Protein AF-A0A6I2LXY0-F1 (afdb_monomer)

Radius of gyration: 26.38 Å; Cα contacts (8 Å, |Δi|>4): 225; chains: 1; bounding box: 50×49×95 Å

Secondary structure (DSSP, 8-state):
--------PPPPP----PPPPTT-EEE-TTS-EEEEEEEEEEEEETTEEEEEEEEE-TTHHHHS----S-TTTT--HHHHHHHHHTT------TT-----PPPPTTTSPPTTTS------TTT----TTS--S-----S-THHHHS-TTHHHHHHHIIIIIHHHHHH-SSPPPSEEEEEEESS---TT---TTS-EEEEEEEEPTTSS-EEEE--

Foldseek 3Di:
DDDDDDDDDDDDPLPQDDDDDFQDWDQFPVRFIKGWHDWDFPDQDPQGTEIETEIAGQCVPVQDDDDDDDPCPPPDPVNVVVVVVVVPPPPDDPPDDDPDDPDDPVNDDDPVNPPDPPDDPVVPPDPPPPPPPPPPCDPDVVCVVDRVCVNRQQVCVQPPVLSVLVSDPDPRGQKYKYKYWSDDDDPPDDDPPIDIDIWMWGADPVSRHTHTDDD

Nearest PDB structures (foldseek):
  2lav-assembly1_A  TM=4.690E-01  e=2.537E-01  Homo sapiens
  5wxl-assembly1_A  TM=2.275E-01  e=3.186E+00  Saccharomyces cerevisiae S288C
  7y7a-assembly1_UA  TM=1.163E-01  e=2.636E+00  Porphyridium purpureum

Structure (mmCIF, N/CA/C/O backbone):
data_AF-A0A6I2LXY0-F1
#
_entry.id   AF-A0A6I2LXY0-F1
#
loop_
_atom_site.group_PDB
_atom_site.id
_atom_site.type_symbol
_atom_site.label_atom_id
_atom_site.label_alt_id
_atom_site.label_comp_id
_atom_site.label_asym_id
_atom_site.label_entity_id
_atom_site.label_seq_id
_atom_site.pdbx_PDB_ins_code
_atom_site.Cartn_x
_atom_site.Cartn_y
_atom_site.Cartn_z
_atom_site.occupancy
_atom_site.B_iso_or_equiv
_atom_site.auth_seq_id
_atom_site.auth_comp_id
_atom_site.auth_asym_id
_atom_site.auth_atom_id
_atom_site.pdbx_PDB_model_num
ATOM 1 N N . MET A 1 1 ? -6.194 28.445 54.302 1.00 44.34 1 MET A N 1
ATOM 2 C CA . MET A 1 1 ? -6.764 27.170 53.817 1.00 44.34 1 MET A CA 1
ATOM 3 C C . MET A 1 1 ? -6.986 27.292 52.318 1.00 44.34 1 MET A C 1
ATOM 5 O O . MET A 1 1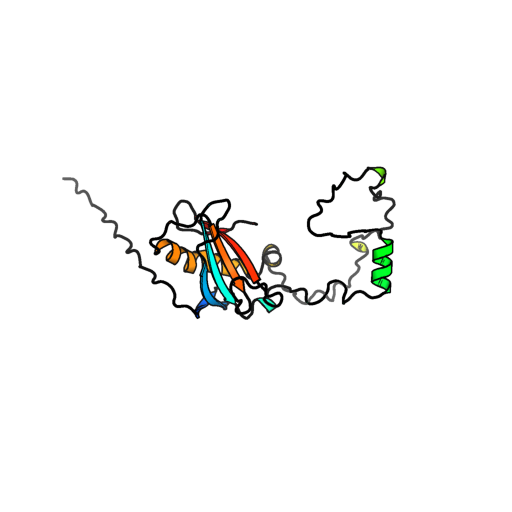 ? -7.984 27.867 51.916 1.00 44.34 1 MET A O 1
ATOM 9 N N . GLY A 1 2 ? -6.021 26.858 51.504 1.00 37.88 2 GLY A N 1
ATOM 10 C CA . GLY A 1 2 ? -6.167 26.765 50.048 1.00 37.88 2 GLY A CA 1
ATOM 11 C C . GLY A 1 2 ? -6.228 25.290 49.671 1.00 37.88 2 GLY A C 1
ATOM 12 O O . GLY A 1 2 ? -5.312 24.548 50.014 1.00 37.88 2 GLY A O 1
ATOM 13 N N . ALA A 1 3 ? -7.329 24.860 49.060 1.00 47.06 3 ALA A N 1
ATOM 14 C CA . ALA A 1 3 ? -7.515 23.490 48.601 1.00 47.06 3 ALA A CA 1
ATOM 15 C C . ALA A 1 3 ? -6.900 23.340 47.201 1.00 47.06 3 ALA A C 1
ATOM 17 O O . ALA A 1 3 ? -7.303 24.033 46.270 1.00 47.06 3 ALA A O 1
ATOM 18 N N . LEU A 1 4 ? -5.916 22.451 47.068 1.00 48.41 4 LEU A N 1
ATOM 19 C CA . LEU A 1 4 ? -5.388 22.002 45.781 1.00 48.41 4 LEU A CA 1
ATOM 20 C C . LEU A 1 4 ? -6.329 20.924 45.229 1.00 48.41 4 LEU A C 1
ATOM 22 O O . LEU A 1 4 ? -6.474 19.861 45.830 1.00 48.41 4 LEU A O 1
ATOM 26 N N . LEU A 1 5 ? -6.974 21.209 44.098 1.00 47.47 5 LEU A N 1
ATOM 27 C CA . LEU A 1 5 ? -7.688 20.219 43.293 1.00 47.47 5 LEU A CA 1
ATOM 28 C C . LEU A 1 5 ? -6.660 19.483 42.426 1.00 47.47 5 LEU A C 1
ATOM 30 O O . LEU A 1 5 ? -6.064 20.077 41.531 1.00 47.47 5 LEU A O 1
ATOM 34 N N . ALA A 1 6 ? -6.435 18.202 42.707 1.00 49.12 6 ALA A N 1
ATOM 35 C CA . ALA A 1 6 ? -5.658 17.327 41.840 1.00 49.12 6 ALA A CA 1
ATOM 36 C C . ALA A 1 6 ? -6.576 16.780 40.736 1.00 49.12 6 ALA A C 1
ATOM 38 O O . ALA A 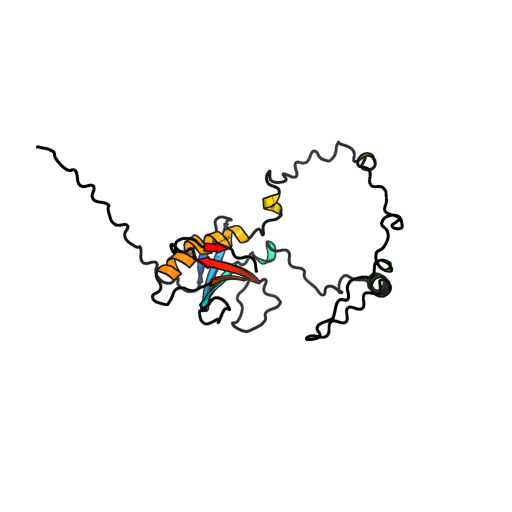1 6 ? -7.464 15.972 41.010 1.00 49.12 6 ALA A O 1
ATOM 39 N N . SER A 1 7 ? -6.369 17.221 39.493 1.00 56.06 7 SER A N 1
ATOM 40 C CA . SER A 1 7 ? -6.940 16.559 38.316 1.00 56.06 7 SER A CA 1
ATOM 41 C C . SER A 1 7 ? -6.242 15.218 38.116 1.00 56.06 7 SER A C 1
ATOM 43 O O . SER A 1 7 ? -5.062 15.171 37.774 1.00 56.06 7 SER A O 1
ATOM 45 N N . ALA A 1 8 ? -6.972 14.126 38.327 1.00 53.50 8 ALA A N 1
ATOM 46 C CA . ALA A 1 8 ? -6.542 12.803 37.906 1.00 53.50 8 ALA A CA 1
ATOM 47 C C . ALA A 1 8 ? -6.777 12.671 36.394 1.00 53.50 8 ALA A C 1
ATOM 49 O O . ALA A 1 8 ? -7.919 12.653 35.939 1.00 53.50 8 ALA A O 1
ATOM 50 N N . ALA A 1 9 ? -5.697 12.599 35.616 1.00 50.09 9 ALA A N 1
ATOM 51 C CA . ALA A 1 9 ? -5.761 12.160 34.229 1.00 50.09 9 ALA A CA 1
ATOM 52 C C . ALA A 1 9 ? -6.075 10.656 34.215 1.00 50.09 9 ALA A C 1
ATOM 54 O O . ALA A 1 9 ? -5.342 9.861 34.806 1.00 50.09 9 ALA A O 1
ATOM 55 N N . ALA A 1 10 ? -7.183 10.269 33.584 1.00 52.03 10 ALA A N 1
ATOM 56 C CA . ALA A 1 10 ? -7.500 8.865 33.364 1.00 52.03 10 ALA A CA 1
ATOM 57 C C . ALA A 1 10 ? -6.516 8.279 32.331 1.00 52.03 10 ALA A C 1
ATOM 59 O O . ALA A 1 10 ? -6.300 8.907 31.291 1.00 52.03 10 ALA A O 1
ATOM 60 N N . PRO A 1 11 ? -5.912 7.105 32.580 1.00 46.50 11 PRO A N 1
ATOM 61 C CA . PRO A 1 11 ? -5.055 6.463 31.596 1.00 46.50 11 PRO A CA 1
ATOM 62 C C . PRO A 1 11 ? -5.904 5.936 30.432 1.00 46.50 11 PRO A C 1
ATOM 64 O O . PRO A 1 11 ? -6.869 5.199 30.637 1.00 46.50 11 PRO A O 1
ATOM 67 N N . TRP A 1 12 ? -5.527 6.302 29.206 1.00 56.19 12 TRP A N 1
ATOM 68 C CA . TRP A 1 12 ? -5.981 5.626 27.992 1.00 56.19 12 TRP A CA 1
ATOM 69 C C . TRP A 1 12 ? -5.506 4.170 28.077 1.00 56.19 12 TRP A C 1
ATOM 71 O O . TRP A 1 12 ? -4.305 3.904 28.115 1.00 56.19 12 TRP A O 1
ATOM 81 N N . ALA A 1 13 ? -6.435 3.217 28.134 1.00 47.03 13 ALA A N 1
ATOM 82 C CA . ALA A 1 13 ? -6.104 1.800 28.058 1.00 47.03 13 ALA A CA 1
ATOM 83 C C . ALA A 1 13 ? -5.642 1.470 26.633 1.00 47.03 13 ALA A C 1
ATOM 85 O O . ALA A 1 13 ? -6.411 1.623 25.684 1.00 47.03 13 ALA A O 1
ATOM 86 N N . ALA A 1 14 ? -4.383 1.057 26.473 1.00 48.59 14 ALA A N 1
ATOM 87 C CA . ALA A 1 14 ? -3.884 0.527 25.211 1.00 48.59 14 ALA A CA 1
ATOM 88 C C . ALA A 1 14 ? -4.708 -0.719 24.859 1.00 48.59 14 ALA A C 1
ATOM 90 O O . ALA A 1 14 ? -4.607 -1.749 25.525 1.00 48.59 14 ALA A O 1
ATOM 91 N N . ALA A 1 15 ? -5.575 -0.605 23.855 1.00 47.09 15 ALA A N 1
ATOM 92 C CA . ALA A 1 15 ? -6.261 -1.758 23.306 1.00 47.09 15 ALA A CA 1
ATOM 93 C C . ALA A 1 15 ? -5.204 -2.628 22.619 1.00 47.09 15 ALA A C 1
ATOM 95 O O . ALA A 1 15 ? -4.557 -2.192 21.670 1.00 47.09 15 ALA A O 1
ATOM 96 N N . THR A 1 16 ? -4.999 -3.845 23.114 1.00 44.88 16 THR A N 1
ATOM 97 C CA . THR A 1 16 ? -4.216 -4.852 22.397 1.00 44.88 16 THR A CA 1
ATOM 98 C C . THR A 1 16 ? -4.991 -5.235 21.146 1.00 44.88 16 THR A C 1
ATOM 100 O O . THR A 1 16 ? -6.020 -5.906 21.250 1.00 44.88 16 THR A O 1
ATOM 103 N N . VAL A 1 17 ? -4.523 -4.787 19.983 1.00 51.88 17 VAL A N 1
ATOM 104 C CA . VAL A 1 17 ? -5.042 -5.236 18.689 1.00 51.88 17 VAL A CA 1
ATOM 105 C C . VAL A 1 17 ? -4.440 -6.619 18.421 1.00 51.88 17 VAL A C 1
ATOM 107 O O . VAL A 1 17 ? -3.218 -6.723 18.305 1.00 51.88 17 VAL A O 1
ATOM 110 N N . PRO A 1 18 ? -5.239 -7.701 18.394 1.00 57.28 18 PRO A N 1
ATOM 111 C CA . PRO A 1 18 ? -4.722 -9.022 18.057 1.00 57.28 18 PRO A CA 1
ATOM 112 C C . PRO A 1 18 ? -4.188 -9.035 16.619 1.00 57.28 18 PRO A C 1
ATOM 114 O O . PRO A 1 18 ? -4.648 -8.271 15.769 1.00 57.28 18 PRO A O 1
ATOM 117 N N . ALA A 1 19 ? -3.228 -9.923 16.339 1.00 58.19 19 ALA A N 1
ATOM 118 C CA . ALA A 1 19 ? -2.818 -10.198 14.966 1.00 58.19 19 ALA A CA 1
ATOM 119 C C . ALA A 1 19 ? -4.058 -10.572 14.135 1.00 58.19 19 ALA A C 1
ATOM 121 O O . ALA A 1 19 ? -4.884 -11.373 14.579 1.00 58.19 19 ALA A O 1
ATOM 122 N N . ALA A 1 20 ? -4.193 -9.953 12.962 1.00 61.41 20 ALA A N 1
ATOM 123 C CA . ALA A 1 20 ? -5.280 -10.253 12.040 1.00 61.41 20 ALA A CA 1
ATOM 124 C C . ALA A 1 20 ? -5.222 -11.722 11.617 1.00 61.41 20 ALA A C 1
ATOM 126 O O . ALA A 1 20 ? -4.126 -12.195 11.310 1.00 61.41 20 ALA A O 1
ATOM 127 N N . PRO A 1 21 ? -6.352 -12.444 11.568 1.00 64.06 21 PRO A N 1
ATOM 128 C CA . PRO A 1 21 ? -6.378 -13.718 10.875 1.00 64.06 21 PRO A CA 1
ATOM 129 C C . PRO A 1 21 ? -6.106 -13.500 9.381 1.00 64.06 21 PRO A C 1
ATOM 131 O O . PRO A 1 21 ? -6.589 -12.531 8.787 1.00 64.06 21 PRO A O 1
ATOM 134 N N . ASP A 1 22 ? -5.369 -14.425 8.769 1.00 64.31 22 ASP A N 1
ATOM 135 C CA . ASP A 1 22 ? -5.202 -14.454 7.317 1.00 64.31 22 ASP A CA 1
ATOM 136 C C . ASP A 1 22 ? -6.583 -14.447 6.652 1.00 64.31 22 ASP A C 1
ATOM 138 O O . ASP A 1 22 ? -7.501 -15.177 7.045 1.00 64.31 22 ASP A O 1
ATOM 142 N N . GLY A 1 23 ? -6.748 -13.591 5.649 1.00 74.62 23 GLY A N 1
ATOM 143 C CA . GLY A 1 23 ? -8.020 -13.422 4.971 1.00 74.62 23 GLY A CA 1
ATOM 144 C C . GLY A 1 23 ? -9.009 -12.470 5.650 1.00 74.62 23 GLY A C 1
ATOM 145 O O . GLY A 1 23 ? -10.160 -12.447 5.206 1.00 74.62 23 GLY A O 1
ATOM 146 N N . GLU A 1 24 ? -8.611 -11.695 6.671 1.00 87.06 24 GLU A N 1
ATOM 147 C CA . GLU A 1 24 ? -9.427 -10.602 7.231 1.00 87.06 24 GLU A CA 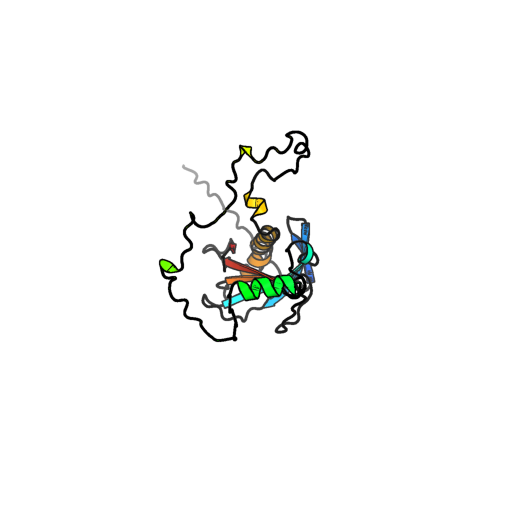1
ATOM 148 C C . GLU A 1 24 ? -9.863 -9.642 6.112 1.00 87.06 24 GLU A C 1
ATOM 150 O O . GLU A 1 24 ? -9.026 -9.148 5.356 1.00 87.06 24 GLU A O 1
ATOM 155 N N . ALA A 1 25 ? -11.174 -9.415 5.996 1.00 90.00 25 ALA A N 1
ATOM 156 C CA . ALA A 1 25 ? -11.750 -8.451 5.063 1.00 90.00 25 ALA A CA 1
ATOM 157 C C . ALA A 1 25 ? -11.800 -7.061 5.711 1.00 90.00 25 ALA A C 1
ATOM 159 O O . ALA A 1 25 ? -12.152 -6.933 6.885 1.00 90.00 25 ALA A O 1
ATOM 160 N N . ILE A 1 26 ? -11.427 -6.041 4.945 1.00 94.31 26 ILE A N 1
ATOM 161 C CA . ILE A 1 26 ? -11.239 -4.660 5.376 1.00 94.31 26 ILE A CA 1
ATOM 162 C C . ILE A 1 26 ? -11.897 -3.774 4.324 1.00 94.31 26 ILE A C 1
ATOM 164 O O . ILE A 1 26 ? -11.468 -3.761 3.174 1.00 94.31 26 ILE A O 1
ATOM 168 N N . THR A 1 27 ? -12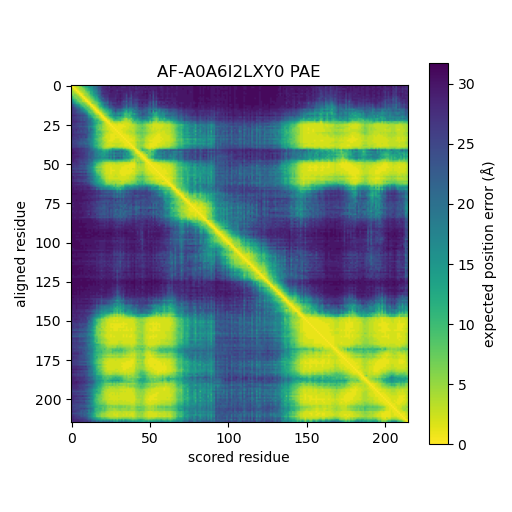.914 -3.020 4.722 1.00 95.31 27 THR A N 1
ATOM 169 C CA . THR A 1 27 ? -13.554 -2.036 3.846 1.00 95.31 27 THR A CA 1
ATOM 170 C C . THR A 1 27 ? -12.875 -0.683 4.041 1.00 95.31 27 THR A C 1
ATOM 172 O O . THR A 1 27 ? -12.839 -0.165 5.161 1.00 95.31 27 THR A O 1
ATOM 175 N N . ALA A 1 28 ? -12.324 -0.125 2.966 1.00 93.00 28 ALA A N 1
ATOM 176 C CA . ALA A 1 28 ? -11.696 1.190 2.971 1.00 93.00 28 ALA A CA 1
ATOM 177 C C . ALA A 1 28 ? -12.737 2.326 2.862 1.00 93.00 28 ALA A C 1
ATOM 179 O O . ALA A 1 28 ? -13.887 2.073 2.489 1.00 93.00 28 ALA A O 1
ATOM 180 N N . PRO A 1 29 ? -12.375 3.587 3.171 1.00 91.50 29 PRO A N 1
ATOM 181 C CA . PRO A 1 29 ? -13.292 4.726 3.083 1.00 91.50 29 PRO A CA 1
ATOM 182 C C . PRO A 1 29 ? -13.888 4.956 1.691 1.00 91.50 29 PRO A C 1
ATOM 184 O O . PRO A 1 29 ? -15.015 5.443 1.601 1.00 91.50 29 PRO A O 1
ATOM 187 N N . SER A 1 30 ? -13.174 4.591 0.623 1.00 88.94 30 SER A N 1
ATOM 188 C CA . SER A 1 30 ? -13.699 4.627 -0.749 1.00 88.94 30 SER A CA 1
ATOM 189 C C . SER A 1 30 ? -14.812 3.602 -1.016 1.00 88.94 30 SER A C 1
ATOM 191 O O . SER A 1 30 ? -15.524 3.710 -2.014 1.00 88.94 30 SER A O 1
ATOM 193 N N . GLY A 1 31 ? -14.968 2.603 -0.140 1.00 91.50 31 GLY A N 1
ATOM 194 C CA . GLY A 1 31 ? -15.785 1.412 -0.365 1.00 91.50 31 GLY A CA 1
ATOM 195 C C . GLY A 1 31 ? -15.018 0.235 -0.975 1.00 91.50 31 GLY A C 1
ATOM 196 O O . GLY A 1 31 ? -15.620 -0.818 -1.170 1.00 91.50 31 GLY A O 1
ATOM 197 N N . ALA A 1 32 ? -13.717 0.379 -1.255 1.00 91.81 32 ALA A N 1
ATOM 198 C CA . ALA A 1 32 ? -12.892 -0.724 -1.730 1.00 91.81 32 ALA A CA 1
ATOM 199 C C . ALA A 1 32 ? -12.804 -1.851 -0.689 1.00 91.81 32 ALA A C 1
ATOM 201 O O . ALA A 1 32 ? -12.604 -1.619 0.507 1.00 91.81 32 ALA A O 1
ATOM 202 N N . GLU A 1 33 ? -12.917 -3.089 -1.163 1.00 94.81 33 GLU A N 1
ATOM 203 C CA . GLU A 1 33 ? -12.817 -4.292 -0.342 1.00 94.81 33 GLU A CA 1
ATOM 204 C C . GLU A 1 33 ? -11.398 -4.862 -0.431 1.00 94.81 33 GLU A C 1
ATOM 206 O O . GLU A 1 33 ? -10.978 -5.373 -1.472 1.00 94.81 33 GLU A O 1
ATOM 211 N N . LEU A 1 34 ? -10.658 -4.795 0.676 1.00 95.38 34 LEU A N 1
ATOM 212 C CA . LEU A 1 34 ? -9.328 -5.376 0.804 1.00 95.38 34 LEU A CA 1
ATOM 213 C C . LEU A 1 34 ? -9.369 -6.643 1.650 1.00 95.38 34 LEU A C 1
ATOM 215 O O . LEU A 1 34 ? -10.116 -6.759 2.618 1.00 95.38 34 LEU A O 1
ATOM 219 N N . ARG A 1 35 ? -8.499 -7.594 1.328 1.00 95.44 35 ARG A N 1
ATOM 220 C CA . ARG A 1 35 ? -8.272 -8.795 2.127 1.00 95.44 35 ARG A CA 1
ATOM 221 C C . ARG A 1 35 ? -6.816 -8.884 2.539 1.00 95.44 35 ARG A C 1
ATOM 223 O O . ARG A 1 35 ? -5.945 -8.931 1.678 1.00 95.44 35 ARG A O 1
ATOM 230 N N . PHE A 1 36 ? -6.550 -8.964 3.837 1.00 95.06 36 PHE A N 1
ATOM 231 C CA . PHE A 1 36 ? -5.197 -9.188 4.338 1.00 95.06 36 PHE A CA 1
ATOM 232 C C . PHE A 1 36 ? -4.682 -10.581 3.948 1.00 95.06 36 PHE A C 1
ATOM 234 O O . PHE A 1 36 ? -5.393 -11.576 4.110 1.00 95.06 36 PHE A O 1
ATOM 241 N N . VAL A 1 37 ? -3.451 -10.644 3.436 1.00 92.56 37 VAL A N 1
ATOM 242 C CA . VAL A 1 37 ? -2.772 -11.892 3.060 1.00 92.56 37 VAL A CA 1
ATOM 243 C C . VAL A 1 37 ? -1.796 -12.307 4.149 1.00 92.56 37 VAL A C 1
ATOM 245 O O . VAL A 1 37 ? -2.023 -13.318 4.799 1.00 92.56 37 VAL A O 1
ATOM 248 N N . ASP A 1 38 ? -0.714 -11.547 4.326 1.00 91.31 38 ASP A N 1
ATOM 249 C CA . ASP A 1 38 ? 0.316 -11.798 5.332 1.00 91.31 38 ASP A CA 1
ATOM 250 C C . ASP A 1 38 ? 1.222 -10.568 5.549 1.00 91.31 38 ASP A C 1
ATOM 252 O O . ASP A 1 38 ? 1.056 -9.498 4.950 1.00 91.31 38 ASP A O 1
ATOM 256 N N . THR A 1 39 ? 2.206 -10.723 6.439 1.00 92.12 39 THR A N 1
ATOM 257 C CA . THR A 1 39 ? 3.271 -9.741 6.665 1.00 92.12 39 THR A CA 1
ATOM 258 C C . THR A 1 39 ? 4.638 -10.372 6.420 1.00 92.12 39 THR A C 1
ATOM 260 O O . THR A 1 39 ? 5.033 -11.306 7.116 1.00 92.12 39 THR A O 1
ATOM 263 N N . VAL A 1 40 ? 5.406 -9.809 5.488 1.00 89.00 40 VAL A N 1
ATOM 264 C CA . VAL A 1 40 ? 6.790 -10.203 5.197 1.00 89.00 40 VAL A CA 1
ATOM 265 C C . VAL A 1 40 ? 7.736 -9.269 5.951 1.00 89.00 40 VAL A C 1
ATOM 267 O O . VAL A 1 40 ? 7.719 -8.063 5.727 1.00 89.00 40 VAL A O 1
ATOM 270 N N . ARG A 1 41 ? 8.563 -9.813 6.852 1.00 83.94 41 ARG A N 1
ATOM 271 C CA . ARG A 1 41 ? 9.377 -9.022 7.805 1.00 83.94 41 ARG A CA 1
ATOM 272 C C . ARG A 1 41 ? 10.890 -9.083 7.571 1.00 83.94 41 ARG A C 1
ATOM 274 O O . ARG A 1 41 ? 11.640 -8.532 8.367 1.00 83.94 41 ARG A O 1
ATOM 281 N N . ASP A 1 42 ? 11.331 -9.763 6.516 1.00 63.31 42 ASP A N 1
ATOM 282 C CA . ASP A 1 42 ? 12.739 -10.140 6.317 1.00 63.31 42 ASP A CA 1
ATOM 283 C C . ASP A 1 42 ? 13.334 -9.534 5.034 1.00 63.31 42 ASP A C 1
ATOM 285 O O . ASP A 1 42 ? 14.080 -10.180 4.302 1.00 63.31 42 ASP A O 1
ATOM 289 N N . VAL A 1 43 ? 12.950 -8.289 4.720 1.00 62.09 43 VAL A N 1
ATOM 290 C CA . VAL A 1 43 ? 13.527 -7.532 3.600 1.00 62.09 43 VAL A CA 1
ATOM 291 C C . VAL A 1 43 ? 14.531 -6.521 4.162 1.00 62.09 43 VAL A C 1
ATOM 293 O O . VAL A 1 43 ? 14.119 -5.565 4.832 1.00 62.09 43 VAL A O 1
ATOM 296 N N . PRO A 1 44 ? 15.846 -6.703 3.925 1.00 65.31 44 PRO A N 1
ATOM 297 C CA . PRO A 1 44 ? 16.839 -5.684 4.234 1.00 65.31 44 PRO A CA 1
ATOM 298 C C . PRO A 1 44 ? 16.581 -4.450 3.362 1.00 65.31 44 PRO A C 1
ATOM 300 O O . PRO A 1 44 ? 16.718 -4.517 2.142 1.00 65.31 44 PRO A O 1
ATOM 303 N N . GLY A 1 45 ? 16.194 -3.335 3.979 1.00 63.19 45 GLY A N 1
ATOM 304 C CA . GLY A 1 45 ? 16.065 -2.041 3.313 1.00 63.19 45 GLY A CA 1
ATOM 305 C C . GLY A 1 45 ? 17.279 -1.146 3.593 1.00 63.19 45 GLY A C 1
ATOM 306 O O . GLY A 1 45 ? 17.964 -1.334 4.602 1.00 63.19 45 GLY A O 1
ATOM 307 N N . PRO A 1 46 ? 17.551 -0.136 2.747 1.00 63.69 46 PRO A N 1
ATOM 308 C CA . PRO A 1 46 ? 18.651 0.809 2.963 1.00 63.69 46 PRO A CA 1
ATOM 309 C C . PRO A 1 46 ? 18.500 1.625 4.260 1.00 63.69 46 PRO A C 1
ATOM 311 O O . PRO A 1 46 ? 19.503 2.039 4.838 1.00 63.69 46 PRO A O 1
ATOM 314 N N . ALA A 1 47 ? 17.266 1.811 4.745 1.00 65.19 47 ALA A N 1
ATOM 315 C CA . ALA A 1 47 ? 16.946 2.530 5.980 1.00 65.19 47 ALA A CA 1
ATOM 316 C C . ALA A 1 47 ? 16.822 1.627 7.229 1.00 65.19 47 ALA A C 1
ATOM 318 O O . ALA A 1 47 ? 16.657 2.134 8.336 1.00 65.19 47 ALA A O 1
ATOM 319 N N . GLY A 1 48 ? 16.904 0.297 7.085 1.00 75.69 48 GLY A N 1
ATOM 320 C CA . GLY A 1 48 ? 16.724 -0.660 8.182 1.00 75.69 48 GLY A CA 1
ATOM 321 C C . GLY A 1 48 ? 15.779 -1.808 7.827 1.00 75.69 48 GLY A C 1
ATOM 322 O O . GLY A 1 48 ? 15.615 -2.168 6.661 1.00 75.69 48 GLY A O 1
ATOM 323 N N . VAL A 1 49 ? 15.169 -2.421 8.845 1.00 82.94 49 VAL A N 1
ATOM 324 C CA . VAL A 1 49 ? 14.215 -3.519 8.628 1.00 82.94 49 VAL A CA 1
ATOM 325 C C . VAL A 1 49 ? 12.917 -2.970 8.042 1.00 82.94 49 VAL A C 1
ATOM 327 O O . VAL A 1 49 ? 12.346 -2.014 8.572 1.00 82.94 49 VAL A O 1
ATOM 330 N N . THR A 1 50 ? 12.470 -3.574 6.944 1.00 88.38 50 THR A N 1
ATOM 331 C CA . THR A 1 50 ? 11.241 -3.190 6.247 1.00 88.38 50 THR A CA 1
ATOM 332 C C . THR A 1 50 ? 10.183 -4.256 6.461 1.00 88.38 50 THR A C 1
ATOM 334 O O . THR A 1 50 ? 10.461 -5.449 6.316 1.00 88.38 50 THR A O 1
ATOM 337 N N . TRP A 1 51 ? 8.970 -3.844 6.822 1.00 92.56 51 TRP A N 1
ATOM 338 C CA . TRP A 1 51 ? 7.833 -4.755 6.936 1.00 92.56 51 TRP A CA 1
ATOM 339 C C . TRP A 1 51 ? 6.880 -4.521 5.779 1.00 92.56 51 TRP A C 1
ATOM 341 O O . TRP A 1 51 ? 6.366 -3.419 5.610 1.00 92.56 51 TRP A O 1
ATOM 351 N N . ARG A 1 52 ? 6.624 -5.568 4.995 1.00 92.12 52 ARG A N 1
ATOM 352 C CA . ARG A 1 52 ? 5.675 -5.519 3.889 1.00 92.12 52 ARG A CA 1
ATOM 353 C C . ARG A 1 52 ? 4.366 -6.186 4.277 1.00 92.12 52 ARG A C 1
ATOM 355 O O . ARG A 1 52 ? 4.344 -7.388 4.533 1.00 92.12 52 ARG A O 1
ATOM 362 N N . TYR A 1 53 ? 3.287 -5.421 4.271 1.00 94.50 53 TYR A N 1
ATOM 363 C CA . TYR A 1 53 ? 1.927 -5.908 4.464 1.00 94.50 53 TYR A CA 1
ATOM 364 C C . TYR A 1 53 ? 1.288 -6.144 3.100 1.00 94.50 53 TYR A C 1
ATOM 366 O O . TYR A 1 53 ? 1.272 -5.241 2.263 1.00 94.50 53 TYR A O 1
ATOM 374 N N . ARG A 1 54 ? 0.806 -7.366 2.861 1.00 93.81 54 ARG A N 1
ATOM 375 C CA . ARG A 1 54 ? 0.200 -7.751 1.583 1.00 93.81 54 ARG A CA 1
ATOM 376 C C . ARG A 1 54 ? -1.319 -7.808 1.695 1.00 93.81 54 ARG A C 1
ATOM 378 O O . ARG A 1 54 ? -1.848 -8.421 2.623 1.00 93.81 54 ARG A O 1
ATOM 385 N N . PHE A 1 55 ? -2.001 -7.216 0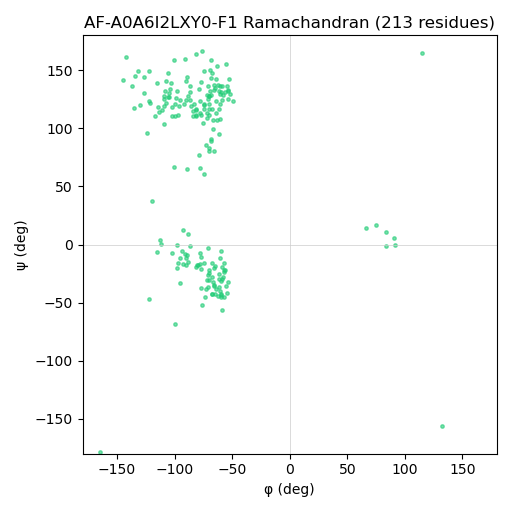.721 1.00 95.75 55 PHE A N 1
ATOM 386 C CA . PHE A 1 55 ? -3.456 -7.174 0.616 1.00 95.75 55 PHE A CA 1
ATOM 387 C C . PHE A 1 55 ? -3.919 -7.552 -0.792 1.00 95.75 55 PHE A C 1
ATOM 389 O O . PHE A 1 55 ? -3.228 -7.277 -1.772 1.00 95.75 55 PHE A O 1
ATOM 396 N N . ILE A 1 56 ? -5.108 -8.149 -0.889 1.00 95.62 56 ILE A N 1
ATOM 397 C CA . ILE A 1 56 ? -5.819 -8.371 -2.153 1.00 95.62 56 ILE A CA 1
ATOM 398 C C . ILE A 1 56 ? -6.984 -7.395 -2.256 1.00 95.62 56 ILE A C 1
ATOM 400 O O . ILE A 1 56 ? -7.814 -7.369 -1.353 1.00 95.62 56 ILE A O 1
ATOM 404 N N . MET A 1 57 ? -7.066 -6.656 -3.356 1.00 95.75 57 MET A N 1
ATOM 405 C CA . MET A 1 57 ? -8.185 -5.786 -3.717 1.00 95.75 57 MET A CA 1
ATOM 406 C C . MET A 1 57 ? -8.691 -6.211 -5.103 1.00 95.75 57 MET A C 1
ATOM 408 O O . MET A 1 57 ? -8.122 -5.772 -6.096 1.00 95.75 57 MET A O 1
ATOM 412 N N . PRO A 1 58 ? -9.732 -7.058 -5.203 1.00 93.94 58 PRO A N 1
ATOM 413 C CA . PRO A 1 58 ? -10.170 -7.641 -6.477 1.00 93.94 58 PRO A CA 1
ATOM 414 C C . PRO A 1 58 ? -10.448 -6.627 -7.594 1.00 93.94 58 PRO A C 1
ATOM 416 O O . PRO A 1 58 ? -10.203 -6.914 -8.762 1.00 93.94 58 PRO A O 1
ATOM 419 N N . ASP A 1 59 ? -10.916 -5.435 -7.227 1.00 91.19 59 ASP A N 1
ATOM 420 C CA . ASP A 1 59 ? -11.289 -4.384 -8.174 1.00 91.19 59 ASP A CA 1
ATOM 421 C C . ASP A 1 59 ? -10.106 -3.492 -8.603 1.00 91.19 59 ASP A C 1
ATOM 423 O O . ASP A 1 59 ? -10.280 -2.620 -9.454 1.00 91.19 59 ASP A O 1
ATOM 427 N N . LEU A 1 60 ? -8.891 -3.720 -8.079 1.00 91.56 60 LEU A N 1
ATOM 428 C CA . LEU A 1 60 ? -7.709 -2.881 -8.331 1.00 91.56 60 LEU A CA 1
ATOM 429 C C . LEU A 1 60 ? -7.409 -2.708 -9.828 1.00 91.56 60 LEU A C 1
ATOM 431 O O . LEU A 1 60 ? -7.133 -1.598 -10.278 1.00 91.56 60 LEU A O 1
ATOM 435 N N . ALA A 1 61 ? -7.520 -3.783 -10.612 1.00 87.88 61 ALA A N 1
ATOM 436 C CA . ALA A 1 61 ? -7.264 -3.759 -12.054 1.00 87.88 61 ALA A CA 1
ATOM 437 C C . ALA A 1 61 ? -8.250 -2.876 -12.847 1.00 87.88 61 ALA A C 1
ATOM 439 O O . ALA A 1 61 ? -7.965 -2.510 -13.982 1.00 87.88 61 ALA A O 1
ATOM 440 N N . SER A 1 62 ? -9.410 -2.544 -12.269 1.00 85.31 62 SER A N 1
ATOM 441 C CA . SER A 1 62 ? -10.379 -1.625 -12.882 1.00 85.31 62 SER A CA 1
ATOM 442 C C . SER A 1 62 ? -10.138 -0.164 -12.491 1.00 85.31 62 SER A C 1
ATOM 444 O O . SER A 1 62 ? -10.674 0.731 -13.139 1.00 85.31 62 SER A O 1
ATOM 446 N N . LEU A 1 63 ? -9.372 0.076 -11.420 1.00 82.12 63 LEU A N 1
ATOM 447 C CA . LEU A 1 63 ? -9.099 1.407 -10.868 1.00 82.12 63 LEU A CA 1
ATOM 448 C C . LEU A 1 63 ? -7.783 1.986 -11.383 1.00 82.12 63 LEU A C 1
ATOM 450 O O . LEU A 1 63 ? -7.673 3.195 -11.567 1.00 82.12 63 LEU A O 1
ATOM 454 N N . VAL A 1 64 ? -6.798 1.124 -11.628 1.00 76.56 64 VAL A N 1
ATOM 455 C CA . VAL A 1 64 ? -5.499 1.520 -12.168 1.00 76.56 64 VAL A CA 1
ATOM 456 C C . VAL A 1 64 ? -5.499 1.250 -13.673 1.00 76.56 64 VAL A C 1
ATOM 458 O O . VAL A 1 64 ? -5.789 0.120 -14.074 1.00 76.56 64 VAL A O 1
ATOM 461 N N . PRO A 1 65 ? -5.187 2.241 -14.526 1.00 66.81 65 PRO A N 1
ATOM 462 C CA . PRO A 1 65 ? -5.092 2.017 -15.960 1.00 66.81 65 PRO A CA 1
ATOM 463 C C . PRO A 1 65 ? -3.963 1.023 -16.244 1.00 66.81 65 PRO A C 1
ATOM 465 O O . PRO A 1 65 ? -2.781 1.339 -16.120 1.00 66.81 65 PRO A O 1
ATOM 468 N N . VAL A 1 66 ? -4.339 -0.196 -16.619 1.00 61.72 66 VAL A N 1
ATOM 469 C CA . VAL A 1 66 ? -3.400 -1.219 -17.071 1.00 61.72 66 VAL A CA 1
ATOM 470 C C . VAL A 1 66 ? -3.227 -1.111 -18.575 1.00 61.72 66 VAL A C 1
ATOM 472 O O . VAL A 1 66 ? -4.191 -1.193 -19.338 1.00 61.72 66 VAL A O 1
ATOM 475 N N . THR A 1 67 ? -1.990 -0.954 -19.030 1.00 54.50 67 THR A N 1
ATOM 476 C CA . THR A 1 67 ? -1.686 -1.204 -20.435 1.00 54.50 67 THR A CA 1
ATOM 477 C C . THR A 1 67 ? -1.694 -2.716 -20.623 1.00 54.50 67 THR A C 1
ATOM 479 O O . THR A 1 67 ? -0.944 -3.447 -19.981 1.00 54.50 67 THR A O 1
ATOM 482 N N . THR A 1 68 ? -2.614 -3.213 -21.445 1.00 52.75 68 THR A N 1
ATOM 483 C CA . THR A 1 68 ? -2.673 -4.643 -21.766 1.00 52.75 68 THR A CA 1
ATOM 484 C C . THR A 1 68 ? -2.125 -4.829 -23.172 1.00 52.75 68 THR A C 1
ATOM 486 O O . THR A 1 68 ? -2.605 -4.178 -24.094 1.00 52.75 68 THR A O 1
ATOM 489 N N . GLY A 1 69 ? -1.148 -5.721 -23.341 1.00 54.62 69 GLY A N 1
ATOM 490 C CA . GLY A 1 69 ? -0.564 -6.045 -24.645 1.00 54.62 69 GLY A CA 1
ATOM 491 C C . GLY A 1 69 ? 0.908 -5.660 -24.783 1.00 54.62 69 GLY A C 1
ATOM 492 O O . GLY A 1 69 ? 1.463 -4.914 -23.980 1.00 54.62 69 GLY A O 1
ATOM 493 N N . ASP A 1 70 ? 1.546 -6.218 -25.811 1.00 55.12 70 ASP A N 1
ATOM 494 C CA . ASP A 1 70 ? 2.850 -5.747 -26.270 1.00 55.12 70 ASP A CA 1
ATOM 495 C C . ASP A 1 70 ? 2.685 -4.290 -26.723 1.00 55.12 70 ASP A C 1
ATOM 497 O O . ASP A 1 70 ? 1.757 -3.989 -27.474 1.00 55.12 70 ASP A O 1
ATOM 501 N N . ALA A 1 71 ? 3.570 -3.392 -26.286 1.00 60.91 71 ALA A N 1
ATOM 502 C CA . ALA A 1 71 ? 3.564 -1.994 -26.720 1.00 60.91 71 ALA A CA 1
ATOM 503 C C . ALA A 1 71 ? 3.689 -1.859 -28.251 1.00 60.91 71 ALA A C 1
ATOM 505 O O . ALA A 1 71 ? 3.398 -0.803 -28.803 1.00 60.91 71 ALA A O 1
ATOM 506 N N . THR A 1 72 ? 4.105 -2.933 -28.932 1.00 61.44 72 THR A N 1
ATOM 507 C CA . THR A 1 72 ? 4.178 -3.022 -30.394 1.00 61.44 72 THR A CA 1
ATOM 508 C C . THR A 1 72 ? 2.953 -3.662 -31.052 1.00 61.44 72 THR A C 1
ATOM 510 O O . THR A 1 72 ? 2.805 -3.577 -32.265 1.00 61.44 72 THR A O 1
ATOM 513 N N . GLY A 1 73 ? 2.057 -4.291 -30.285 1.00 64.81 73 GLY A N 1
ATOM 514 C CA . GLY A 1 73 ? 0.939 -5.074 -30.823 1.00 64.81 73 GLY A CA 1
ATOM 515 C C . GLY A 1 73 ? -0.152 -4.245 -31.503 1.00 64.81 73 GLY A C 1
ATOM 516 O O . GLY A 1 73 ? -0.883 -4.783 -32.332 1.00 64.81 73 GLY A O 1
ATOM 517 N N . ASP A 1 74 ? -0.242 -2.958 -31.166 1.00 66.06 74 ASP A N 1
ATOM 518 C CA . ASP A 1 74 ? -1.170 -1.996 -31.778 1.00 66.06 74 ASP A CA 1
ATOM 519 C C . ASP A 1 74 ? -0.495 -1.151 -32.878 1.00 66.06 74 ASP A C 1
ATOM 521 O O . ASP A 1 74 ? -1.140 -0.315 -33.503 1.00 66.06 74 ASP A O 1
ATOM 525 N N . LEU A 1 75 ? 0.804 -1.371 -33.129 1.00 71.56 75 LEU A N 1
ATOM 526 C CA . LEU A 1 75 ? 1.555 -0.676 -34.171 1.00 71.56 75 LEU A CA 1
ATOM 527 C C . LEU A 1 75 ? 1.434 -1.436 -35.491 1.00 71.56 75 LEU A C 1
ATOM 529 O O . LEU A 1 75 ? 1.713 -2.635 -35.582 1.00 71.56 75 LEU A O 1
ATOM 533 N N . THR A 1 76 ? 1.040 -0.731 -36.543 1.00 80.56 76 THR A N 1
ATOM 534 C CA . THR A 1 76 ? 1.049 -1.268 -37.902 1.00 80.56 76 THR A CA 1
ATOM 535 C C . THR A 1 76 ? 2.472 -1.302 -38.473 1.00 80.56 76 THR A C 1
ATOM 537 O O . THR A 1 76 ? 3.398 -0.685 -37.945 1.00 80.56 76 THR A O 1
ATOM 540 N N . GLU A 1 77 ? 2.673 -2.010 -39.591 1.00 77.94 77 GLU A N 1
ATOM 541 C CA . GLU A 1 77 ? 3.952 -1.964 -40.324 1.00 77.94 77 GLU A CA 1
ATOM 542 C C . GLU A 1 77 ? 4.329 -0.538 -40.760 1.00 77.94 77 GLU A C 1
ATOM 544 O O . GLU A 1 77 ? 5.514 -0.233 -40.881 1.00 77.94 77 GLU A O 1
ATOM 549 N N . GLU A 1 78 ? 3.337 0.330 -40.970 1.00 79.38 78 GLU A N 1
ATOM 550 C CA . GLU A 1 78 ? 3.538 1.738 -41.312 1.00 79.38 78 GLU A CA 1
ATOM 551 C C . GLU A 1 78 ? 4.012 2.535 -40.089 1.00 79.38 78 GLU A C 1
ATOM 553 O O . GLU A 1 78 ? 5.033 3.215 -40.173 1.00 79.38 78 GLU A O 1
ATOM 558 N N . ASP A 1 79 ? 3.379 2.336 -38.928 1.00 79.38 79 ASP A N 1
ATOM 559 C CA . ASP A 1 79 ? 3.793 2.969 -37.667 1.00 79.38 79 ASP A CA 1
ATOM 560 C C . ASP A 1 79 ? 5.224 2.565 -37.273 1.00 79.38 79 ASP A C 1
ATOM 562 O O . ASP A 1 79 ? 6.028 3.392 -36.845 1.00 79.38 79 ASP A O 1
ATOM 566 N N . MET A 1 80 ? 5.591 1.294 -37.471 1.00 75.88 80 MET A N 1
ATOM 567 C CA . MET A 1 80 ? 6.959 0.826 -37.224 1.00 75.88 80 MET A CA 1
ATOM 568 C C . MET A 1 80 ? 7.982 1.454 -38.180 1.00 75.88 80 MET A C 1
ATOM 570 O O . MET A 1 80 ? 9.113 1.717 -37.770 1.00 75.88 80 MET A O 1
ATOM 574 N N . ALA A 1 81 ? 7.607 1.694 -39.440 1.00 78.44 81 ALA A N 1
ATOM 575 C CA . ALA A 1 81 ? 8.483 2.329 -40.420 1.00 78.44 81 ALA A CA 1
ATOM 576 C C . ALA A 1 81 ? 8.704 3.818 -40.110 1.00 78.44 81 ALA A C 1
ATOM 578 O O . ALA A 1 81 ? 9.821 4.316 -40.273 1.00 78.44 81 ALA A O 1
ATOM 579 N N . GLU A 1 82 ? 7.679 4.521 -39.619 1.00 75.62 82 GLU A N 1
ATOM 580 C CA . GLU A 1 82 ? 7.830 5.900 -39.151 1.00 75.62 82 GLU A CA 1
ATOM 581 C C . GLU A 1 82 ? 8.743 5.973 -37.921 1.00 75.62 82 GLU A C 1
ATOM 583 O O . GLU A 1 82 ? 9.657 6.798 -37.893 1.00 75.62 82 GLU A O 1
ATOM 588 N N . LEU A 1 83 ? 8.595 5.062 -36.956 1.00 72.69 83 LEU A N 1
ATOM 589 C CA . LEU A 1 83 ? 9.461 5.001 -35.771 1.00 72.69 83 LEU A CA 1
ATOM 590 C C . LEU A 1 83 ? 10.931 4.690 -36.111 1.00 72.69 83 LEU A C 1
ATOM 592 O O . LEU A 1 83 ? 11.828 5.295 -35.525 1.00 72.69 83 LEU A O 1
ATOM 596 N N . ASP A 1 84 ? 11.191 3.806 -37.079 1.00 70.25 84 ASP A N 1
ATOM 597 C CA . ASP A 1 84 ? 12.548 3.519 -37.578 1.00 70.25 84 ASP A CA 1
ATOM 598 C C . ASP A 1 84 ? 13.154 4.749 -38.285 1.00 70.25 84 ASP A C 1
ATOM 600 O O . ASP A 1 84 ? 14.341 5.057 -38.145 1.00 70.25 84 ASP A O 1
ATOM 604 N N . SER A 1 85 ? 12.314 5.528 -38.979 1.00 71.50 85 SER A N 1
ATOM 605 C CA . SER A 1 85 ? 12.721 6.773 -39.640 1.00 71.50 85 SER A CA 1
ATOM 606 C C . SER A 1 85 ? 13.058 7.911 -38.667 1.00 71.50 85 SER A C 1
ATOM 608 O O . SER A 1 85 ? 13.871 8.774 -39.003 1.00 71.50 85 SER A O 1
ATOM 610 N N . LEU A 1 86 ? 12.507 7.883 -37.444 1.00 69.75 86 LEU A N 1
ATOM 611 C CA . LEU A 1 86 ? 12.845 8.824 -36.368 1.00 69.75 86 LEU A CA 1
ATOM 612 C C . LEU A 1 86 ? 14.252 8.590 -35.786 1.00 69.75 86 LEU A C 1
ATOM 614 O O . LEU A 1 86 ? 14.690 9.356 -34.930 1.00 69.75 86 LEU A O 1
ATOM 618 N N . GLY A 1 87 ? 14.983 7.561 -36.238 1.00 55.09 87 GLY A N 1
ATOM 619 C CA . GLY A 1 87 ? 16.391 7.345 -35.886 1.00 55.09 87 GLY A CA 1
ATOM 620 C C . GLY A 1 87 ? 16.642 7.024 -34.407 1.00 55.09 87 GLY A C 1
ATOM 621 O O . GLY A 1 87 ? 17.784 7.086 -33.949 1.00 55.09 87 GLY A O 1
ATOM 622 N N . LEU A 1 88 ? 15.595 6.682 -33.652 1.00 57.75 88 LEU A N 1
ATOM 623 C CA . LEU A 1 88 ? 15.670 6.283 -32.248 1.00 57.75 88 LEU A CA 1
ATOM 624 C C . LEU A 1 88 ? 16.142 4.822 -32.134 1.00 57.75 88 LEU A C 1
ATOM 626 O O . LEU A 1 88 ? 15.357 3.916 -31.867 1.00 57.75 88 LEU A O 1
ATOM 630 N N . ASP A 1 89 ? 17.445 4.579 -32.303 1.00 51.84 89 ASP A N 1
ATOM 631 C CA . ASP A 1 89 ? 18.061 3.295 -31.930 1.00 51.84 89 ASP A CA 1
ATOM 632 C C . ASP A 1 89 ? 18.143 3.192 -30.400 1.00 51.84 89 ASP A C 1
ATOM 634 O O . ASP A 1 89 ? 19.146 3.535 -29.771 1.00 51.84 89 ASP A O 1
ATOM 638 N N . ILE A 1 90 ? 17.062 2.719 -29.780 1.00 53.31 90 ILE A N 1
ATOM 639 C CA . ILE A 1 90 ? 17.084 2.272 -28.388 1.00 53.31 90 ILE A CA 1
ATOM 640 C C . ILE A 1 90 ? 17.155 0.739 -28.364 1.00 53.31 90 ILE A C 1
ATOM 642 O O . ILE A 1 90 ? 16.247 0.048 -27.903 1.00 53.31 90 ILE A O 1
ATOM 646 N N . SER A 1 91 ? 18.272 0.169 -28.822 1.00 51.50 91 SER A N 1
ATOM 647 C CA . SER A 1 91 ? 18.616 -1.226 -28.527 1.00 51.50 91 SER A CA 1
ATOM 648 C C . SER A 1 91 ? 18.990 -1.386 -27.040 1.00 51.50 91 SER A C 1
ATOM 650 O O . SER A 1 91 ? 20.169 -1.466 -26.671 1.00 51.50 91 SER A O 1
ATOM 652 N N . LEU A 1 92 ? 17.995 -1.487 -26.155 1.00 50.12 92 LEU A N 1
ATOM 653 C CA . LEU A 1 92 ? 18.198 -1.807 -24.738 1.00 50.12 92 LEU A CA 1
ATOM 654 C C . LEU A 1 92 ? 18.716 -3.243 -24.569 1.00 50.12 92 LEU A C 1
ATOM 656 O O . LEU A 1 92 ? 17.965 -4.217 -24.550 1.00 50.12 92 LEU A O 1
ATOM 660 N N . ARG A 1 93 ? 20.032 -3.382 -24.383 1.00 45.34 93 ARG A N 1
ATOM 661 C CA . ARG A 1 93 ? 20.634 -4.601 -23.830 1.00 45.34 93 ARG A CA 1
ATOM 662 C C . ARG A 1 93 ? 20.636 -4.514 -22.301 1.00 45.34 93 ARG A C 1
ATOM 664 O O . ARG A 1 93 ? 21.233 -3.571 -21.770 1.00 45.34 93 ARG A O 1
ATOM 671 N N . PRO A 1 94 ? 20.058 -5.487 -21.574 1.00 38.91 94 PRO A N 1
ATOM 672 C CA . PRO A 1 94 ? 20.039 -5.452 -20.115 1.00 38.91 94 PRO A CA 1
ATOM 673 C C . PRO A 1 94 ? 21.468 -5.380 -19.552 1.00 38.91 94 PRO A C 1
ATOM 675 O O . PRO A 1 94 ? 22.336 -6.165 -19.933 1.00 38.91 94 PRO A O 1
ATOM 678 N N . GLY A 1 95 ? 21.714 -4.412 -18.662 1.00 47.59 95 GLY A N 1
ATOM 679 C CA . GLY A 1 95 ? 23.009 -4.204 -17.998 1.00 47.59 95 GLY A CA 1
ATOM 680 C C . GLY A 1 95 ? 23.987 -3.253 -18.699 1.00 47.59 95 GLY A C 1
ATOM 681 O O . GLY A 1 95 ? 25.115 -3.108 -18.230 1.00 47.59 95 GLY A O 1
ATOM 682 N N . THR A 1 96 ? 23.587 -2.586 -19.787 1.00 46.44 96 THR A N 1
ATOM 683 C CA . THR A 1 96 ? 24.443 -1.599 -20.467 1.00 46.44 96 THR A CA 1
ATOM 684 C C . THR A 1 96 ? 24.042 -0.187 -20.053 1.00 46.44 96 THR A C 1
ATOM 686 O O . THR A 1 96 ? 22.974 0.287 -20.423 1.00 46.44 96 THR A O 1
ATOM 689 N N . ALA A 1 97 ? 24.893 0.500 -19.288 1.00 48.44 97 ALA A N 1
ATOM 690 C CA . ALA A 1 97 ? 24.732 1.932 -19.061 1.00 48.44 97 ALA A CA 1
ATOM 691 C C . ALA A 1 97 ? 25.094 2.679 -20.353 1.00 48.44 97 ALA A C 1
ATOM 693 O O . ALA A 1 97 ? 26.253 2.663 -20.776 1.00 48.44 97 ALA A O 1
ATOM 694 N N . VAL A 1 98 ? 24.107 3.313 -20.984 1.00 52.97 98 VAL A N 1
ATOM 695 C CA . VAL A 1 98 ? 24.339 4.228 -22.104 1.00 52.97 98 VAL A CA 1
ATOM 696 C C . VAL A 1 98 ? 24.822 5.550 -21.517 1.00 52.97 98 VAL A C 1
ATOM 698 O O . VAL A 1 98 ? 24.162 6.137 -20.659 1.00 52.97 98 VAL A O 1
ATOM 701 N N . LYS A 1 99 ? 25.998 6.016 -21.946 1.00 46.69 99 LYS A N 1
ATOM 702 C CA . LYS A 1 99 ? 26.386 7.406 -21.709 1.00 46.69 99 LYS A CA 1
ATOM 703 C C . LYS A 1 99 ? 25.528 8.270 -22.622 1.00 46.69 99 LYS A C 1
ATOM 705 O O . LYS A 1 99 ? 25.719 8.249 -23.829 1.00 46.69 99 LYS A O 1
ATOM 710 N N . VAL A 1 100 ? 24.586 8.991 -22.031 1.00 58.44 100 VAL A N 1
ATOM 711 C CA . VAL A 1 100 ? 23.938 10.129 -22.678 1.00 58.44 100 VAL A CA 1
ATOM 712 C C . VAL A 1 100 ? 24.930 11.281 -22.642 1.00 58.44 100 VAL A C 1
ATOM 714 O O . VAL A 1 100 ? 25.198 11.853 -21.583 1.00 58.44 100 VAL A O 1
ATOM 717 N N . ASP A 1 101 ? 25.541 11.555 -23.788 1.00 64.12 101 ASP A N 1
ATOM 718 C CA . ASP A 1 101 ? 26.272 12.797 -23.979 1.00 64.12 101 ASP A CA 1
ATOM 719 C C . ASP A 1 101 ? 25.260 13.961 -23.998 1.00 64.12 101 ASP A C 1
ATOM 721 O O . ASP A 1 101 ? 24.132 13.790 -24.469 1.00 64.12 101 ASP A O 1
ATOM 725 N N . PRO A 1 102 ? 25.601 15.133 -23.435 1.00 59.00 102 PRO A N 1
ATOM 726 C CA . PRO A 1 102 ? 24.735 16.301 -23.524 1.00 59.00 102 PRO A CA 1
ATOM 727 C C . PRO A 1 102 ? 24.537 16.669 -24.997 1.00 59.00 102 PRO A C 1
ATOM 729 O O . PRO A 1 102 ? 25.520 16.788 -25.730 1.00 59.00 102 PRO A O 1
ATOM 732 N N . LEU A 1 103 ? 23.277 16.847 -25.404 1.00 59.81 103 LEU A N 1
ATOM 733 C CA . LEU A 1 103 ? 22.915 17.264 -26.761 1.00 59.81 103 LEU A CA 1
ATOM 734 C C . LEU A 1 103 ? 23.697 18.526 -27.137 1.00 59.81 103 LEU A C 1
ATOM 736 O O . LEU A 1 103 ? 23.737 19.492 -26.365 1.00 59.81 103 LEU A O 1
ATOM 740 N N . ALA A 1 104 ? 24.341 18.516 -28.303 1.00 67.81 104 ALA A N 1
ATOM 741 C CA . ALA A 1 104 ? 25.000 19.709 -28.814 1.00 67.81 104 ALA A CA 1
ATOM 742 C C . ALA A 1 104 ? 23.946 20.753 -29.223 1.00 67.81 104 ALA A C 1
ATOM 744 O O . ALA A 1 104 ? 22.860 20.401 -29.674 1.00 67.81 104 ALA A O 1
ATOM 745 N N . GLU A 1 105 ? 24.271 22.049 -29.139 1.00 62.62 105 GLU A N 1
ATOM 746 C CA . GLU A 1 105 ? 23.355 23.131 -29.555 1.00 62.62 105 GLU A CA 1
ATOM 747 C C . GLU A 1 105 ? 22.904 23.003 -31.022 1.00 62.62 105 GLU A C 1
ATOM 749 O O . GLU A 1 105 ? 21.839 23.481 -31.382 1.00 62.62 105 GLU A O 1
ATOM 754 N N . SER A 1 106 ? 23.683 22.316 -31.863 1.00 64.12 106 SER A N 1
ATOM 755 C CA . SER A 1 106 ? 23.350 22.020 -33.261 1.00 64.12 106 SER A CA 1
ATOM 756 C C . SER A 1 106 ? 22.338 20.885 -33.458 1.00 64.12 106 SER A C 1
ATOM 758 O O . SER A 1 106 ? 21.911 20.656 -34.585 1.00 64.12 106 SER A O 1
ATOM 760 N N . GLU A 1 107 ? 22.028 20.131 -32.403 1.00 64.56 107 GLU A N 1
ATOM 761 C CA . GLU A 1 107 ? 21.029 19.051 -32.395 1.00 64.56 107 GLU A CA 1
ATOM 762 C C . GLU A 1 107 ? 19.712 19.495 -31.742 1.00 64.56 107 GLU A C 1
ATOM 764 O O . GLU A 1 107 ? 18.720 18.769 -31.782 1.00 64.56 107 GLU A O 1
ATOM 769 N N . LEU A 1 108 ? 19.688 20.692 -31.147 1.00 72.00 108 LEU A N 1
ATOM 770 C CA . LEU A 1 108 ? 18.460 21.339 -30.711 1.00 72.00 108 LEU A CA 1
ATOM 771 C C . LEU A 1 108 ? 17.743 21.875 -31.951 1.00 72.00 108 LEU A C 1
ATOM 773 O O . LEU A 1 108 ? 18.298 22.681 -32.695 1.00 72.00 108 LEU A O 1
ATOM 777 N N . VAL A 1 109 ? 16.514 21.416 -32.178 1.00 78.69 109 VAL A N 1
ATOM 778 C CA . VAL A 1 109 ? 15.661 21.977 -33.227 1.00 78.69 109 VAL A CA 1
ATOM 779 C C . VAL A 1 109 ? 15.235 23.375 -32.796 1.00 78.69 109 VAL A C 1
ATOM 781 O O . VAL A 1 109 ? 14.746 23.559 -31.678 1.00 78.69 109 VAL A O 1
ATOM 784 N N . ASP A 1 110 ? 15.441 24.354 -33.672 1.00 75.25 110 ASP A N 1
ATOM 785 C CA . ASP A 1 110 ? 15.010 25.720 -33.418 1.00 75.25 110 ASP A CA 1
ATOM 786 C C . ASP A 1 110 ? 13.472 25.766 -33.440 1.00 75.25 110 ASP A C 1
ATOM 788 O O . ASP A 1 110 ? 12.862 25.250 -34.383 1.00 75.25 110 ASP A O 1
ATOM 792 N N . PRO A 1 111 ? 12.804 26.335 -32.421 1.00 65.50 111 PRO A N 1
ATOM 793 C CA . PRO A 1 111 ? 11.349 26.451 -32.411 1.00 65.50 111 PRO A CA 1
ATOM 794 C C . PRO A 1 111 ? 10.784 27.190 -33.634 1.00 65.50 111 PRO A C 1
ATOM 796 O O . PRO A 1 111 ? 9.616 26.990 -33.951 1.00 65.50 111 PRO A O 1
ATOM 799 N N . GLU A 1 112 ? 11.583 28.014 -34.321 1.00 70.31 112 GLU A N 1
ATOM 800 C CA . GLU A 1 112 ? 11.182 28.714 -35.551 1.00 70.31 112 GLU A CA 1
ATOM 801 C C . GLU A 1 112 ? 11.175 27.810 -36.801 1.00 70.31 112 GLU A C 1
ATOM 803 O O . GLU A 1 112 ? 10.487 28.118 -37.774 1.00 70.31 112 GLU A O 1
ATOM 808 N N . ASP A 1 113 ? 11.906 26.690 -36.769 1.00 74.88 113 ASP A N 1
ATOM 809 C CA . ASP A 1 113 ? 11.956 25.686 -37.842 1.00 74.88 113 ASP A CA 1
ATOM 810 C C . ASP A 1 113 ? 10.877 24.597 -37.682 1.00 74.88 113 ASP A C 1
ATOM 812 O O . ASP A 1 113 ? 10.665 23.774 -38.578 1.00 74.88 113 ASP A O 1
ATOM 816 N N . LEU A 1 114 ? 10.180 24.581 -36.542 1.00 70.56 114 LEU A N 1
ATOM 817 C CA . LEU A 1 114 ? 9.028 23.720 -36.320 1.00 70.56 114 LEU A CA 1
ATOM 818 C C . LEU A 1 114 ? 7.790 24.373 -36.948 1.00 70.56 114 LEU A C 1
ATOM 820 O O . LEU A 1 114 ? 7.285 25.372 -36.441 1.00 70.56 114 LEU A O 1
ATOM 824 N N . ASP A 1 115 ? 7.270 23.781 -38.027 1.00 72.75 115 ASP A N 1
ATOM 825 C CA . ASP A 1 115 ? 6.023 24.205 -38.688 1.00 72.75 115 ASP A CA 1
ATOM 826 C C . ASP A 1 115 ? 4.801 23.774 -37.851 1.00 72.75 115 ASP A C 1
ATOM 828 O O . ASP A 1 115 ? 3.982 22.935 -38.237 1.00 72.75 115 ASP A O 1
ATOM 832 N N . LEU A 1 116 ? 4.745 24.282 -36.619 1.00 70.56 116 LEU A N 1
ATOM 833 C CA . LEU A 1 116 ? 3.645 24.060 -35.699 1.00 70.56 116 LEU A CA 1
ATOM 834 C C . LEU A 1 116 ? 2.490 24.978 -36.099 1.00 70.56 116 LEU A C 1
ATOM 836 O O . LEU A 1 116 ? 2.703 26.175 -36.307 1.00 70.56 116 LEU A O 1
ATOM 840 N N . PRO A 1 117 ? 1.254 24.463 -36.167 1.00 66.62 117 PRO A N 1
ATOM 841 C CA . PRO A 1 117 ? 0.101 25.330 -36.316 1.00 66.62 117 PRO A CA 1
ATOM 842 C C . PRO A 1 117 ? 0.079 26.361 -35.179 1.00 66.62 117 PRO A C 1
ATOM 844 O O . PRO A 1 117 ? 0.242 26.020 -34.006 1.00 66.62 117 PRO A O 1
ATOM 847 N N . ASP A 1 118 ? -0.109 27.632 -35.542 1.00 68.69 118 ASP A N 1
ATOM 848 C CA . ASP A 1 118 ? -0.264 28.744 -34.603 1.00 68.69 118 ASP A CA 1
ATOM 849 C C . ASP A 1 118 ? -1.623 28.597 -33.914 1.00 68.69 118 ASP A C 1
ATOM 851 O O . ASP A 1 118 ? -2.624 29.132 -34.374 1.00 68.69 118 ASP A O 1
ATOM 855 N N . PHE A 1 119 ? -1.677 27.768 -32.871 1.00 60.00 119 PHE A N 1
ATOM 856 C CA . PHE A 1 119 ? -2.887 27.521 -32.100 1.00 60.00 119 PHE A CA 1
ATOM 857 C C . PHE A 1 119 ? -3.267 28.778 -31.325 1.00 60.00 119 PHE A C 1
ATOM 859 O O . PHE A 1 119 ? -2.850 28.969 -30.177 1.00 60.00 119 PHE A O 1
ATOM 866 N N . ARG A 1 120 ? -4.096 29.635 -31.921 1.00 68.06 120 ARG A N 1
ATOM 867 C CA . ARG A 1 120 ? -4.675 30.753 -31.191 1.00 68.06 120 ARG A CA 1
ATOM 868 C C . ARG A 1 120 ? -5.988 30.318 -30.555 1.00 68.06 120 ARG A C 1
ATOM 870 O O . ARG A 1 120 ? -6.750 29.558 -31.147 1.00 68.06 120 ARG A O 1
ATOM 877 N N . PRO A 1 121 ? -6.311 30.821 -29.353 1.00 57.75 121 PRO A N 1
ATOM 878 C CA . PRO A 1 121 ? -7.584 30.517 -28.701 1.00 57.75 121 PRO A CA 1
ATOM 879 C C . PRO A 1 121 ? -8.804 30.899 -29.561 1.00 57.75 121 PRO A C 1
ATOM 881 O O . PRO A 1 121 ? -9.879 30.346 -29.375 1.00 57.75 121 PRO A O 1
ATOM 884 N N . GLU A 1 122 ? -8.633 31.813 -30.519 1.00 63.88 122 GLU A N 1
ATOM 885 C CA . GLU A 1 122 ? -9.643 32.222 -31.502 1.00 63.88 122 GLU A CA 1
ATOM 886 C C . GLU A 1 122 ? -9.838 31.235 -32.671 1.00 63.88 122 GLU A C 1
ATOM 888 O O . GLU A 1 122 ? -10.881 31.281 -33.320 1.00 63.88 122 GLU A O 1
ATOM 893 N N . ASP A 1 123 ? -8.895 30.315 -32.908 1.00 64.69 123 ASP A N 1
ATOM 894 C CA . ASP A 1 123 ? -9.007 29.268 -33.938 1.00 64.69 123 ASP A CA 1
ATOM 895 C C . ASP A 1 123 ? -9.881 28.091 -33.477 1.00 64.69 123 ASP A C 1
ATOM 897 O O . ASP A 1 123 ? -10.411 27.327 -34.286 1.00 64.69 123 ASP A O 1
ATOM 901 N N . PHE A 1 124 ? -10.100 27.975 -32.167 1.00 54.66 124 PHE A N 1
ATOM 902 C CA . PHE A 1 124 ? -11.006 27.011 -31.555 1.00 54.66 124 PHE A CA 1
ATOM 903 C C . PHE A 1 124 ? -12.418 27.595 -31.439 1.00 54.66 124 PHE A C 1
ATOM 905 O O . PHE A 1 124 ? -12.943 27.798 -30.346 1.00 54.66 124 PHE A O 1
ATOM 912 N N . VAL A 1 125 ? -13.068 27.857 -32.577 1.00 52.06 125 VAL A N 1
ATOM 913 C CA . VAL A 1 125 ? -14.499 28.204 -32.612 1.00 52.06 125 VAL A CA 1
ATOM 914 C C . VAL A 1 125 ? -15.323 26.924 -32.453 1.00 52.06 125 VAL A C 1
ATOM 916 O O . VAL A 1 125 ? -15.995 26.465 -33.377 1.00 52.06 125 VAL A O 1
ATOM 919 N N . PHE A 1 126 ? -15.240 26.293 -31.285 1.00 48.09 126 PHE A N 1
ATOM 920 C CA . PHE A 1 126 ? -16.232 25.297 -30.906 1.00 48.09 126 PHE A CA 1
ATOM 921 C C . PHE A 1 126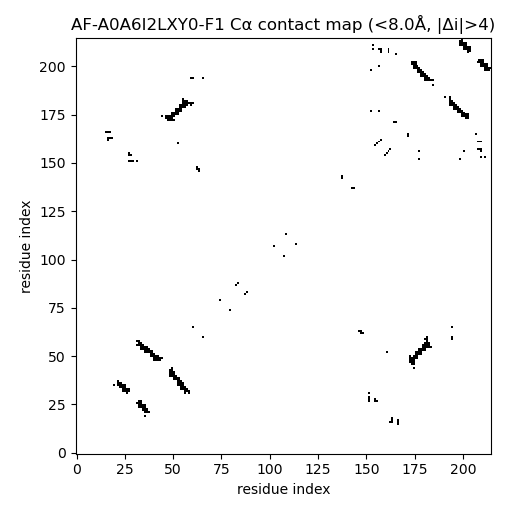 ? -17.524 26.052 -30.619 1.00 48.09 126 PHE A C 1
ATOM 923 O O . PHE A 1 126 ? -17.522 27.009 -29.846 1.00 48.09 126 PHE A O 1
ATOM 930 N N . ALA A 1 127 ? -18.611 25.669 -31.292 1.00 47.16 127 ALA A N 1
ATOM 931 C CA . ALA A 1 127 ? -19.929 26.212 -31.006 1.00 47.16 127 ALA A CA 1
ATOM 932 C C . ALA A 1 127 ? -20.166 26.140 -29.491 1.00 47.16 127 ALA A C 1
ATOM 934 O O . ALA A 1 127 ? -20.079 25.066 -28.897 1.00 47.16 127 ALA A O 1
ATOM 935 N N . GLU A 1 128 ? -20.448 27.289 -28.882 1.00 50.66 128 GLU A N 1
ATOM 936 C CA . GLU A 1 128 ? -20.657 27.454 -27.438 1.00 50.66 128 GLU A CA 1
ATOM 937 C C . GLU A 1 128 ? -21.838 26.605 -26.905 1.00 50.66 128 GLU A C 1
ATOM 939 O O . GLU A 1 128 ? -22.056 26.532 -25.700 1.00 50.66 128 GLU A O 1
ATOM 944 N N . ASP A 1 129 ? -22.580 25.932 -27.793 1.00 48.53 129 ASP A N 1
ATOM 945 C CA . ASP A 1 129 ? -23.838 25.238 -27.522 1.00 48.53 129 ASP A CA 1
ATOM 946 C C . ASP A 1 129 ? -23.716 23.749 -27.120 1.00 48.53 129 ASP A C 1
ATOM 948 O O . ASP A 1 129 ? -24.722 23.170 -26.714 1.00 48.53 129 ASP A O 1
ATOM 952 N N . GLU A 1 130 ? -22.541 23.100 -27.194 1.00 47.75 130 GLU A N 1
ATOM 953 C CA . GLU A 1 130 ? -22.426 21.648 -26.889 1.00 47.75 130 GLU A CA 1
ATOM 954 C C . GLU A 1 130 ? -21.640 21.309 -25.605 1.00 47.75 130 GLU A C 1
ATOM 956 O O . GLU A 1 130 ? -21.545 20.146 -25.216 1.00 47.75 130 GLU A O 1
ATOM 961 N N . PHE A 1 131 ? -21.151 22.319 -24.877 1.00 48.16 131 PHE A N 1
ATOM 962 C CA . PHE A 1 131 ? -20.469 22.154 -23.580 1.00 48.16 131 PHE A CA 1
ATOM 963 C C . PHE A 1 13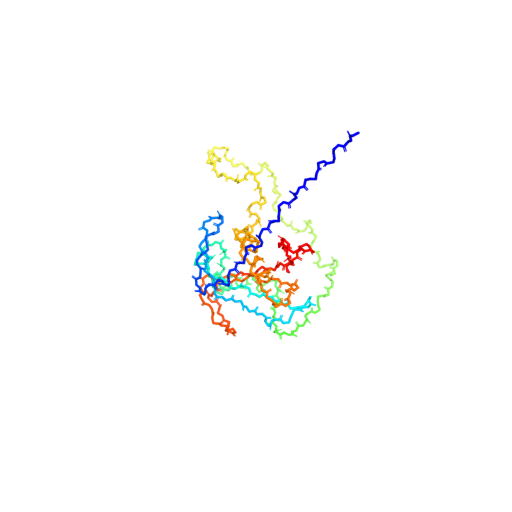1 ? -21.402 22.265 -22.357 1.00 48.16 131 PHE A C 1
ATOM 965 O O . PHE A 1 131 ? -20.927 22.362 -21.229 1.00 48.16 131 PHE A O 1
ATOM 972 N N . ASP A 1 132 ? -22.725 22.233 -22.551 1.00 47.50 132 ASP A N 1
ATOM 973 C CA . ASP A 1 132 ? -23.707 22.373 -21.458 1.00 47.50 132 ASP A CA 1
ATOM 974 C C . ASP A 1 132 ? -24.081 21.032 -20.790 1.00 47.50 132 ASP A C 1
ATOM 976 O O . ASP A 1 132 ? -24.981 20.946 -19.951 1.00 47.50 132 ASP A O 1
ATOM 980 N N . ALA A 1 133 ? -23.369 19.952 -21.126 1.00 52.50 133 ALA A N 1
ATOM 981 C CA . ALA A 1 133 ? -23.336 18.781 -20.266 1.00 52.50 133 ALA A CA 1
ATOM 982 C C . ALA A 1 133 ? -22.305 19.051 -19.163 1.00 52.50 133 ALA A C 1
ATOM 984 O O . ALA A 1 133 ? -21.119 19.171 -19.477 1.00 52.50 133 ALA A O 1
ATOM 985 N N . PRO A 1 134 ? -22.697 19.119 -17.876 1.00 47.47 134 PRO A N 1
ATOM 986 C CA . PRO A 1 134 ? -21.726 19.196 -16.805 1.00 47.47 134 PRO A CA 1
ATOM 987 C C . PRO A 1 134 ? -21.006 17.848 -16.759 1.00 47.47 134 PRO A C 1
ATOM 989 O O . PRO A 1 134 ? -21.404 16.935 -16.036 1.00 47.47 134 PRO A O 1
ATOM 992 N N . LEU A 1 135 ? -19.917 17.713 -17.516 1.00 55.53 135 LEU A N 1
ATOM 993 C CA . LEU A 1 135 ? -18.810 16.904 -17.046 1.00 55.53 135 LEU A CA 1
ATOM 994 C C . LEU A 1 135 ? -18.374 17.606 -15.770 1.00 55.53 135 LEU A C 1
ATOM 996 O O . LEU A 1 135 ? -17.710 18.638 -15.808 1.00 55.53 135 LEU A O 1
ATOM 1000 N N . ALA A 1 136 ? -18.898 17.126 -14.645 1.00 59.19 136 ALA A N 1
ATOM 1001 C CA . ALA A 1 136 ? -18.575 17.623 -13.327 1.00 59.19 136 ALA A CA 1
ATOM 1002 C C . ALA A 1 136 ? -17.101 17.307 -13.070 1.00 59.19 136 ALA A C 1
ATOM 1004 O O . ALA A 1 136 ? -16.767 16.303 -12.447 1.00 59.19 136 ALA A O 1
ATOM 1005 N N . VAL A 1 137 ? -16.218 18.146 -13.610 1.00 54.47 137 VAL A N 1
ATOM 1006 C CA . VAL A 1 137 ? -14.818 18.166 -13.225 1.00 54.47 137 VAL A CA 1
ATOM 1007 C C . VAL A 1 137 ? -14.835 18.505 -11.734 1.00 54.47 137 VAL A C 1
ATOM 1009 O O . VAL A 1 137 ? -15.451 19.512 -11.359 1.00 54.47 137 VAL A O 1
ATOM 1012 N N . PRO A 1 138 ? -14.281 17.645 -10.863 1.00 54.91 138 PRO A N 1
ATOM 1013 C CA . PRO A 1 138 ? -14.241 17.928 -9.438 1.00 54.91 138 PRO A CA 1
ATOM 1014 C C . PRO A 1 138 ? -13.621 19.310 -9.218 1.00 54.91 138 PRO A C 1
ATOM 1016 O O . PRO A 1 138 ? -12.709 19.718 -9.932 1.00 54.91 138 PRO A O 1
ATOM 1019 N N . ALA A 1 139 ? -14.145 20.049 -8.238 1.00 64.69 139 ALA A N 1
ATOM 1020 C CA . ALA A 1 139 ? -13.726 21.425 -7.956 1.00 64.69 139 ALA A CA 1
ATOM 1021 C C . ALA A 1 139 ? -12.234 21.555 -7.591 1.00 64.69 139 ALA A C 1
ATOM 1023 O O . ALA A 1 139 ? -11.714 22.667 -7.537 1.00 64.69 139 ALA A O 1
ATOM 1024 N N . ASP A 1 140 ? -11.576 20.425 -7.340 1.00 63.16 140 ASP A N 1
ATOM 1025 C CA . ASP A 1 140 ? -10.157 20.312 -7.075 1.00 63.16 140 ASP A CA 1
ATOM 1026 C C . ASP A 1 140 ? -9.493 19.471 -8.190 1.00 63.16 140 ASP A C 1
ATOM 1028 O O . ASP A 1 140 ? -9.777 18.269 -8.288 1.00 63.16 140 ASP A O 1
ATOM 1032 N N . PRO A 1 141 ? -8.659 20.079 -9.061 1.00 60.59 141 PRO A N 1
ATOM 1033 C CA . PRO A 1 141 ? -7.974 19.369 -10.139 1.00 60.59 141 PRO A CA 1
ATOM 1034 C C . PRO A 1 141 ? -6.948 18.359 -9.612 1.00 60.59 141 PRO A C 1
ATOM 1036 O O . PRO A 1 141 ? -6.621 17.414 -10.329 1.00 60.59 141 PRO A O 1
ATOM 1039 N N . ASP A 1 142 ? -6.486 18.502 -8.364 1.00 62.06 142 ASP A N 1
ATOM 1040 C CA . ASP A 1 142 ? -5.507 17.590 -7.774 1.00 62.06 142 ASP A CA 1
ATOM 1041 C C . ASP A 1 142 ? -6.112 16.195 -7.556 1.00 62.06 142 ASP A C 1
ATOM 1043 O O . ASP A 1 142 ? -5.407 15.198 -7.674 1.00 62.06 142 ASP A O 1
ATOM 1047 N N . ILE A 1 143 ? -7.434 16.089 -7.361 1.00 57.81 143 ILE A N 1
ATOM 1048 C CA . ILE A 1 143 ? -8.147 14.801 -7.248 1.00 57.81 143 ILE A CA 1
ATOM 1049 C C . ILE A 1 143 ? -8.010 13.966 -8.530 1.00 57.81 143 ILE A C 1
ATOM 1051 O O . ILE A 1 143 ? -8.022 12.741 -8.469 1.00 57.81 143 ILE A O 1
ATOM 1055 N N . LEU A 1 144 ? -7.868 14.615 -9.689 1.00 58.34 144 LEU A N 1
ATOM 1056 C CA . LEU A 1 144 ? -7.662 13.929 -10.968 1.00 58.34 144 LEU A CA 1
ATOM 1057 C C . LEU A 1 144 ? -6.202 13.514 -11.187 1.00 58.34 144 LEU A C 1
ATOM 1059 O O . LEU A 1 144 ? -5.942 12.660 -12.031 1.00 58.34 144 LEU A O 1
ATOM 1063 N N . LEU A 1 145 ? -5.262 14.127 -10.461 1.00 66.81 145 LEU A N 1
ATOM 1064 C CA . LEU A 1 145 ? -3.840 13.780 -10.491 1.00 66.81 145 LEU A CA 1
ATOM 1065 C C . LEU A 1 145 ? -3.455 12.762 -9.408 1.00 66.81 145 LEU A C 1
ATOM 1067 O O . LEU A 1 145 ? -2.383 12.165 -9.497 1.00 66.81 145 LEU A O 1
ATOM 1071 N N . GLN A 1 146 ? -4.288 12.572 -8.385 1.00 65.81 146 GLN A N 1
ATOM 1072 C CA . GLN A 1 146 ? -4.046 11.577 -7.347 1.00 65.81 146 GLN A CA 1
ATOM 1073 C C . GLN A 1 146 ? -4.376 10.167 -7.839 1.00 65.81 146 GLN A C 1
ATOM 1075 O O . GLN A 1 146 ? -5.380 9.943 -8.512 1.00 65.81 146 GLN A O 1
ATOM 1080 N N . ASP A 1 147 ? -3.533 9.203 -7.462 1.00 74.88 147 ASP A N 1
ATOM 1081 C CA . ASP A 1 147 ? -3.848 7.787 -7.637 1.00 74.88 147 ASP A CA 1
ATOM 1082 C C . ASP A 1 147 ? -5.155 7.483 -6.872 1.00 74.88 147 ASP A C 1
ATOM 1084 O O . ASP A 1 147 ? -5.228 7.758 -5.665 1.00 74.88 147 ASP A O 1
ATOM 1088 N N . PRO A 1 148 ? -6.194 6.938 -7.538 1.00 76.62 148 PRO A N 1
ATOM 1089 C CA . PRO A 1 148 ? -7.498 6.695 -6.923 1.00 76.62 148 PRO A CA 1
ATOM 1090 C C . PRO A 1 148 ? -7.437 5.759 -5.707 1.00 76.62 148 PRO A C 1
ATOM 1092 O O . PRO A 1 148 ? -8.363 5.756 -4.897 1.00 76.62 148 PRO A O 1
ATOM 1095 N N . VAL A 1 149 ? -6.363 4.978 -5.562 1.00 89.44 149 VAL A N 1
ATOM 1096 C CA . VAL A 1 149 ? -6.171 3.991 -4.493 1.00 89.44 149 VAL A CA 1
ATOM 1097 C C . VAL A 1 149 ? -5.326 4.548 -3.335 1.00 89.44 149 VAL A C 1
ATOM 1099 O O . VAL A 1 149 ? -5.370 4.013 -2.223 1.00 89.44 149 VAL A O 1
ATOM 1102 N N . HIS A 1 150 ? -4.614 5.661 -3.539 1.00 91.69 150 HIS A N 1
ATOM 1103 C CA . HIS A 1 150 ? -3.678 6.215 -2.554 1.00 91.69 150 HIS A CA 1
ATOM 1104 C C . HIS A 1 150 ? -4.335 6.524 -1.203 1.00 91.69 150 HIS A C 1
ATOM 1106 O O . HIS A 1 150 ? -3.819 6.159 -0.145 1.00 91.69 150 HIS A O 1
ATOM 1112 N N . ALA A 1 151 ? -5.513 7.155 -1.213 1.00 91.75 151 ALA A N 1
ATOM 1113 C CA . ALA A 1 151 ? -6.216 7.524 0.016 1.00 91.75 151 ALA A CA 1
ATOM 1114 C C . ALA A 1 151 ? -6.590 6.299 0.873 1.00 91.75 151 ALA A C 1
ATOM 1116 O O . ALA A 1 151 ? -6.507 6.349 2.104 1.00 91.75 151 ALA A O 1
ATOM 1117 N N . ASP A 1 152 ? -6.954 5.185 0.236 1.00 94.00 152 ASP A N 1
ATOM 1118 C CA . ASP A 1 152 ? -7.270 3.941 0.935 1.00 94.00 152 ASP A CA 1
ATOM 1119 C C . ASP A 1 152 ? -6.018 3.274 1.500 1.00 94.00 152 ASP A C 1
ATOM 1121 O O . ASP A 1 152 ? -6.048 2.745 2.614 1.00 94.00 152 ASP A O 1
ATOM 1125 N N . ILE A 1 153 ? -4.906 3.319 0.761 1.00 95.44 153 ILE A N 1
ATOM 1126 C CA . ILE A 1 153 ? -3.621 2.778 1.211 1.00 95.44 153 ILE A CA 1
ATOM 1127 C C . ILE A 1 153 ? -3.068 3.594 2.387 1.00 95.44 153 ILE A C 1
ATOM 1129 O O . ILE A 1 153 ? -2.634 3.026 3.394 1.00 95.44 153 ILE A O 1
ATOM 1133 N N . ALA A 1 154 ? -3.154 4.921 2.332 1.00 95.12 154 ALA A N 1
ATOM 1134 C CA . ALA A 1 154 ? -2.810 5.772 3.464 1.00 95.12 154 ALA A CA 1
ATOM 1135 C C . ALA A 1 154 ? -3.698 5.451 4.681 1.00 95.12 154 ALA A C 1
ATOM 1137 O O . ALA A 1 154 ? -3.199 5.246 5.794 1.00 95.12 154 ALA A O 1
ATOM 1138 N N . TRP A 1 155 ? -5.010 5.305 4.467 1.00 95.50 155 TRP A N 1
ATOM 1139 C CA . TRP A 1 155 ? -5.948 4.963 5.533 1.00 95.50 155 TRP A CA 1
ATOM 1140 C C . TRP A 1 155 ? -5.659 3.592 6.156 1.00 95.50 155 TRP A C 1
ATOM 1142 O O . TRP A 1 155 ? -5.655 3.478 7.386 1.00 95.50 155 TRP A O 1
ATOM 1152 N N . ILE A 1 156 ? -5.388 2.554 5.354 1.00 96.62 156 ILE A N 1
ATOM 1153 C CA . ILE A 1 156 ? -5.090 1.213 5.876 1.00 96.62 156 ILE A CA 1
ATOM 1154 C C . ILE A 1 156 ? -3.759 1.209 6.634 1.00 96.62 156 ILE A C 1
ATOM 1156 O O . ILE A 1 156 ? -3.640 0.512 7.647 1.00 96.62 156 ILE A O 1
ATOM 1160 N N . CYS A 1 157 ? -2.790 2.038 6.224 1.00 96.94 157 CYS A N 1
ATOM 1161 C CA . CYS A 1 157 ? -1.558 2.232 6.979 1.00 96.94 157 CYS A CA 1
ATOM 1162 C C . CYS A 1 157 ? -1.854 2.736 8.394 1.00 96.94 157 CYS A C 1
ATOM 1164 O O . CYS A 1 157 ? -1.490 2.090 9.380 1.00 96.94 157 CYS A O 1
ATOM 1166 N N . GLU A 1 158 ? -2.564 3.859 8.499 1.00 96.06 158 GLU A N 1
ATOM 1167 C CA . GLU A 1 158 ? -2.826 4.514 9.780 1.00 96.06 158 GLU A CA 1
ATOM 1168 C C . GLU A 1 158 ? -3.751 3.696 10.686 1.00 96.06 158 GLU A C 1
ATOM 1170 O O . GLU A 1 158 ? -3.513 3.575 11.889 1.00 96.06 158 GLU A O 1
ATOM 1175 N N . ASN A 1 159 ? -4.813 3.123 10.118 1.00 95.38 159 ASN A N 1
ATOM 1176 C CA . ASN A 1 159 ? -5.928 2.584 10.897 1.00 95.38 159 ASN A CA 1
ATOM 1177 C C . ASN A 1 159 ? -5.838 1.074 11.114 1.00 95.38 159 ASN A C 1
ATOM 1179 O O . ASN A 1 159 ? -6.454 0.550 12.044 1.00 95.38 159 ASN A O 1
ATOM 1183 N N . TRP A 1 160 ? -5.069 0.362 10.289 1.00 94.75 160 TRP A N 1
ATOM 1184 C CA . TRP A 1 160 ? -5.001 -1.095 10.345 1.00 94.75 160 TRP A CA 1
ATOM 1185 C C . TRP A 1 160 ? -3.583 -1.615 10.576 1.00 94.75 160 TRP A C 1
ATOM 1187 O O . TRP A 1 160 ? -3.383 -2.466 11.452 1.00 94.75 160 TRP A O 1
ATOM 1197 N N . VAL A 1 161 ? -2.597 -1.103 9.834 1.00 95.81 161 VAL A N 1
ATOM 1198 C CA . VAL A 1 161 ? -1.203 -1.561 9.907 1.00 95.81 161 VAL A CA 1
ATOM 1199 C C . VAL A 1 161 ? -0.514 -1.028 11.159 1.00 95.81 161 VAL A C 1
ATOM 1201 O O . VAL A 1 161 ? 0.035 -1.810 11.938 1.00 95.81 161 VAL A O 1
ATOM 1204 N N . LEU A 1 162 ? -0.569 0.281 11.398 1.00 94.62 162 LEU A N 1
ATOM 1205 C CA . LEU A 1 162 ? 0.152 0.922 12.493 1.00 94.62 162 LEU A CA 1
ATOM 1206 C C . LEU A 1 162 ? -0.239 0.386 13.885 1.00 94.62 162 LEU A C 1
ATOM 1208 O O . LEU A 1 162 ? 0.667 0.085 14.670 1.00 94.62 162 LEU A O 1
ATOM 1212 N N . PRO A 1 163 ? -1.530 0.152 14.206 1.00 93.25 163 PRO A N 1
ATOM 1213 C CA . PRO A 1 163 ? -1.903 -0.469 15.476 1.00 93.25 163 PRO A CA 1
ATOM 1214 C C . PRO A 1 163 ? -1.305 -1.869 15.659 1.00 93.25 163 PRO A C 1
ATOM 1216 O O . PRO A 1 163 ? -0.981 -2.258 16.780 1.00 93.25 163 PRO A O 1
ATOM 1219 N N . ARG A 1 164 ? -1.115 -2.620 14.567 1.00 92.12 164 ARG A N 1
ATOM 1220 C CA . ARG A 1 164 ? -0.504 -3.958 14.592 1.00 92.12 164 ARG A CA 1
ATOM 1221 C C . ARG A 1 164 ? 1.009 -3.892 14.741 1.00 92.12 164 ARG A C 1
ATOM 1223 O O . ARG A 1 164 ? 1.562 -4.690 15.487 1.00 92.12 164 ARG A O 1
ATOM 1230 N N . VAL A 1 165 ? 1.668 -2.921 14.109 1.00 91.56 165 VAL A N 1
ATOM 1231 C CA . VAL A 1 165 ? 3.091 -2.637 14.355 1.00 91.56 165 VAL A CA 1
ATOM 1232 C C . VAL A 1 165 ? 3.321 -2.276 15.824 1.00 91.56 165 VAL A C 1
ATOM 1234 O O . VAL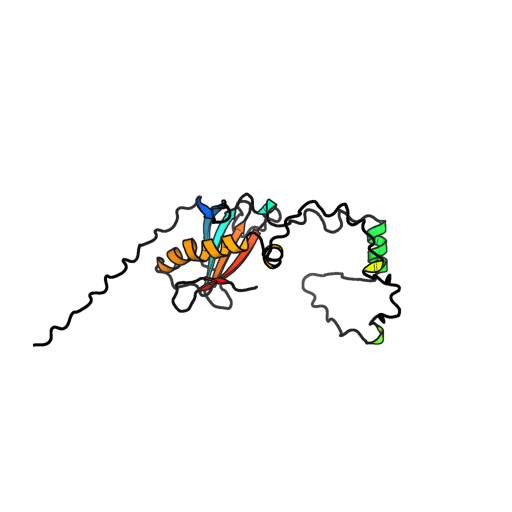 A 1 165 ? 4.260 -2.773 16.437 1.00 91.56 165 VAL A O 1
ATOM 1237 N N . ALA A 1 166 ? 2.449 -1.450 16.408 1.00 89.81 166 ALA A N 1
ATOM 1238 C CA . ALA A 1 166 ? 2.552 -1.028 17.805 1.00 89.81 166 ALA A CA 1
ATOM 1239 C C . ALA A 1 166 ? 2.252 -2.151 18.814 1.00 89.81 166 ALA A C 1
ATOM 1241 O O . ALA A 1 166 ? 2.789 -2.137 19.922 1.00 89.81 166 ALA A O 1
ATOM 1242 N N . ALA A 1 167 ? 1.386 -3.102 18.452 1.00 87.94 167 ALA A N 1
ATOM 1243 C CA . ALA A 1 167 ? 1.054 -4.257 19.284 1.00 87.94 167 ALA A CA 1
ATOM 1244 C C . ALA A 1 167 ? 2.097 -5.389 19.203 1.00 87.94 167 ALA A C 1
ATOM 1246 O O . ALA A 1 167 ? 2.107 -6.268 20.069 1.00 87.94 167 ALA A O 1
ATOM 1247 N N . ASP A 1 168 ? 2.955 -5.392 18.180 1.00 85.44 168 ASP A N 1
ATOM 1248 C CA . ASP A 1 168 ? 3.999 -6.398 18.018 1.00 85.44 168 ASP A CA 1
ATOM 1249 C C . ASP A 1 168 ? 5.161 -6.172 19.005 1.00 85.44 168 ASP A C 1
ATOM 1251 O O . ASP A 1 168 ? 5.480 -5.057 19.412 1.00 85.44 168 ASP A O 1
ATOM 1255 N N . THR A 1 169 ? 5.810 -7.263 19.401 1.00 81.81 169 THR A N 1
ATOM 1256 C CA . THR A 1 169 ? 6.981 -7.250 20.293 1.00 81.81 169 THR A CA 1
ATOM 1257 C C . THR A 1 169 ? 8.314 -7.140 19.551 1.00 81.81 169 THR A C 1
ATOM 1259 O O . THR A 1 169 ? 9.353 -6.937 20.182 1.00 81.81 169 THR A O 1
ATOM 1262 N N . ALA A 1 170 ? 8.311 -7.314 18.227 1.00 83.06 170 ALA A N 1
ATOM 1263 C CA . ALA A 1 170 ? 9.495 -7.170 17.394 1.00 83.06 170 ALA A CA 1
ATOM 1264 C C . ALA A 1 170 ? 9.977 -5.703 17.324 1.00 83.06 170 ALA A C 1
ATOM 1266 O O . ALA A 1 170 ? 9.202 -4.777 17.577 1.00 83.06 170 ALA A O 1
ATOM 1267 N N . PRO A 1 171 ? 11.257 -5.457 16.977 1.00 85.56 171 PRO A N 1
ATOM 1268 C CA . PRO A 1 171 ? 11.743 -4.104 16.724 1.00 85.56 171 PRO A CA 1
ATOM 1269 C C . PRO A 1 171 ? 10.882 -3.404 15.672 1.00 85.56 171 PRO A C 1
ATOM 1271 O O . PRO A 1 171 ? 10.553 -4.005 14.648 1.00 85.56 171 PRO A O 1
ATOM 1274 N N . ARG A 1 172 ? 10.540 -2.134 15.922 1.00 86.88 172 ARG A N 1
ATOM 1275 C CA . ARG A 1 172 ? 9.755 -1.345 14.969 1.00 86.88 172 ARG A CA 1
ATOM 1276 C C . ARG A 1 172 ? 10.484 -1.259 13.623 1.00 86.88 172 ARG A C 1
ATOM 1278 O O . ARG A 1 172 ? 11.700 -1.037 13.621 1.00 86.88 172 ARG A O 1
ATOM 1285 N N . PRO A 1 173 ? 9.764 -1.419 12.501 1.00 90.56 173 PRO A N 1
ATOM 1286 C CA . PRO A 1 173 ? 10.360 -1.260 11.192 1.00 90.56 173 PRO A CA 1
ATOM 1287 C C . PRO A 1 173 ? 10.759 0.190 10.947 1.00 90.56 173 PRO A C 1
ATOM 1289 O O . PRO A 1 173 ? 10.102 1.115 11.422 1.00 90.56 173 PRO A O 1
ATOM 1292 N N . ALA A 1 174 ? 11.839 0.367 10.189 1.00 88.69 174 ALA A N 1
ATOM 1293 C CA . ALA A 1 174 ? 12.224 1.679 9.683 1.00 88.69 174 ALA A CA 1
ATOM 1294 C C . ALA A 1 174 ? 11.258 2.144 8.584 1.00 88.69 174 ALA A C 1
ATOM 1296 O O . ALA A 1 174 ? 11.020 3.337 8.436 1.00 88.69 174 ALA A O 1
ATOM 1297 N N . GLN A 1 175 ? 10.690 1.188 7.845 1.00 91.06 175 GLN A N 1
ATOM 1298 C CA . GLN A 1 175 ? 9.787 1.443 6.733 1.00 91.06 175 GLN A CA 1
ATOM 1299 C C . GLN A 1 175 ? 8.699 0.365 6.659 1.00 91.06 175 GLN A C 1
ATOM 1301 O O . GLN A 1 175 ? 8.945 -0.825 6.883 1.00 91.06 175 GLN A O 1
ATOM 1306 N N . ILE A 1 176 ? 7.486 0.790 6.336 1.00 94.06 176 ILE A N 1
ATOM 1307 C CA . ILE A 1 176 ? 6.340 -0.055 6.027 1.00 94.06 176 ILE A CA 1
ATOM 1308 C C . ILE A 1 176 ? 6.145 -0.009 4.513 1.00 94.06 176 ILE A C 1
ATOM 1310 O O . ILE A 1 176 ? 6.082 1.068 3.934 1.00 94.06 176 ILE A O 1
ATOM 1314 N N . ILE A 1 177 ? 6.018 -1.171 3.879 1.00 93.56 177 ILE A N 1
ATOM 1315 C CA . ILE A 1 177 ? 5.566 -1.273 2.488 1.00 93.56 177 ILE A CA 1
ATOM 1316 C C . ILE A 1 177 ? 4.164 -1.866 2.495 1.00 93.56 177 ILE A C 1
ATOM 1318 O O . ILE A 1 177 ? 3.947 -2.954 3.031 1.00 93.56 177 ILE A O 1
ATOM 1322 N N . ILE A 1 178 ? 3.214 -1.186 1.871 1.00 95.12 178 ILE A N 1
ATOM 1323 C CA . ILE A 1 178 ? 1.887 -1.735 1.610 1.00 95.12 178 ILE A CA 1
ATOM 1324 C C . ILE A 1 178 ? 1.869 -2.209 0.165 1.00 95.12 178 ILE A C 1
ATOM 1326 O O . ILE A 1 178 ? 2.142 -1.448 -0.755 1.00 95.12 178 ILE A O 1
ATOM 1330 N N . SER A 1 179 ? 1.604 -3.498 -0.020 1.00 93.69 179 SER A N 1
ATOM 1331 C CA . SER A 1 179 ? 1.512 -4.136 -1.328 1.00 93.69 179 SER A CA 1
ATOM 1332 C C . SER A 1 179 ? 0.076 -4.584 -1.543 1.00 93.69 179 SER A C 1
ATOM 1334 O O . SER A 1 179 ? -0.411 -5.459 -0.824 1.00 93.69 179 SER A O 1
ATOM 1336 N N . VAL A 1 180 ? -0.600 -3.978 -2.514 1.00 94.62 180 VAL A N 1
ATOM 1337 C CA . VAL A 1 180 ? -1.976 -4.313 -2.891 1.00 94.62 180 VAL A CA 1
ATOM 1338 C C . VAL A 1 180 ? -1.938 -5.001 -4.247 1.00 94.62 180 VAL A C 1
ATOM 1340 O O . VAL A 1 180 ? -1.298 -4.510 -5.169 1.00 94.62 180 VAL A O 1
ATOM 1343 N N . SER A 1 181 ? -2.560 -6.171 -4.367 1.00 94.19 181 SER A N 1
ATOM 1344 C CA . SER A 1 181 ? -2.665 -6.913 -5.634 1.00 94.19 181 SER A CA 1
ATOM 1345 C C . SER A 1 181 ? -4.122 -7.168 -5.991 1.00 94.19 181 SER A C 1
ATOM 1347 O O . SER A 1 181 ? -4.941 -7.353 -5.094 1.00 94.19 181 SER A O 1
ATOM 1349 N N . ASP A 1 182 ? -4.462 -7.233 -7.274 1.00 94.06 182 ASP A N 1
ATOM 1350 C CA . ASP A 1 182 ? -5.829 -7.568 -7.695 1.00 94.06 182 ASP A CA 1
ATOM 1351 C C . ASP A 1 182 ? -6.180 -9.048 -7.448 1.00 94.06 182 ASP A C 1
ATOM 1353 O O . ASP A 1 182 ? -7.332 -9.414 -7.214 1.00 94.06 182 ASP A O 1
ATOM 1357 N N . ARG A 1 183 ? -5.165 -9.917 -7.419 1.00 91.88 183 ARG A N 1
ATOM 1358 C CA . ARG A 1 183 ? -5.301 -11.363 -7.202 1.00 91.88 183 ARG A CA 1
ATOM 1359 C C . ARG A 1 183 ? -4.168 -11.944 -6.352 1.00 91.88 183 ARG A C 1
ATOM 1361 O O . ARG A 1 183 ? -3.118 -11.315 -6.207 1.00 91.88 183 ARG A O 1
ATOM 1368 N N . PRO A 1 184 ? -4.355 -13.145 -5.768 1.00 89.88 184 PRO A N 1
ATOM 1369 C CA . PRO A 1 184 ? -3.314 -13.807 -4.989 1.00 89.88 184 PRO A CA 1
ATOM 1370 C C . PRO A 1 184 ? -2.059 -14.077 -5.822 1.00 89.88 184 PRO A C 1
ATOM 1372 O O . PRO A 1 184 ? -2.150 -14.673 -6.890 1.00 89.88 184 PRO A O 1
ATOM 1375 N N . THR A 1 185 ? -0.896 -13.705 -5.286 1.00 86.44 185 THR A N 1
ATOM 1376 C CA . THR A 1 185 ? 0.415 -13.964 -5.895 1.00 86.44 185 THR A CA 1
ATOM 1377 C C . THR A 1 185 ? 1.242 -14.911 -5.031 1.00 86.44 185 THR A C 1
ATOM 1379 O O . THR A 1 185 ? 1.267 -14.812 -3.794 1.00 86.44 185 THR A O 1
ATOM 1382 N N . GLU A 1 186 ? 1.932 -15.852 -5.678 1.00 81.69 186 GLU A N 1
ATOM 1383 C CA . GLU A 1 186 ? 2.873 -16.734 -4.991 1.00 81.69 186 GLU A CA 1
ATOM 1384 C C . GLU A 1 186 ? 4.121 -15.944 -4.573 1.00 81.69 186 GLU A C 1
ATOM 1386 O O . GLU A 1 186 ? 4.659 -15.126 -5.321 1.00 81.69 186 GLU A O 1
ATOM 1391 N N . PHE A 1 187 ? 4.591 -16.167 -3.345 1.00 71.50 187 PHE A N 1
ATOM 1392 C CA . PHE A 1 187 ? 5.764 -15.462 -2.840 1.00 71.50 187 PHE A CA 1
ATOM 1393 C C . PHE A 1 187 ? 7.014 -15.822 -3.658 1.00 71.50 187 PHE A C 1
ATOM 1395 O O . PHE A 1 187 ? 7.399 -16.985 -3.737 1.00 71.50 187 PHE A O 1
ATOM 1402 N N . GLY A 1 188 ? 7.678 -14.808 -4.219 1.00 71.12 188 GLY A N 1
ATOM 1403 C CA . GLY A 1 188 ? 8.913 -14.977 -4.991 1.00 71.12 188 GLY A CA 1
ATOM 1404 C C . GLY A 1 188 ? 8.709 -15.366 -6.459 1.00 71.12 188 GLY A C 1
ATOM 1405 O O . GLY A 1 188 ? 9.697 -15.461 -7.184 1.00 71.12 188 GLY A O 1
ATOM 1406 N N . ALA A 1 189 ? 7.463 -15.547 -6.908 1.00 75.44 189 ALA A N 1
ATOM 1407 C CA . ALA A 1 189 ? 7.130 -15.688 -8.320 1.00 75.44 189 ALA A CA 1
ATOM 1408 C C . ALA A 1 189 ? 6.828 -14.313 -8.932 1.00 75.44 189 ALA A C 1
ATOM 1410 O O . ALA A 1 189 ? 6.189 -13.471 -8.301 1.00 75.44 189 ALA A O 1
ATOM 1411 N N . VAL A 1 190 ? 7.284 -14.087 -10.164 1.00 76.69 190 VAL A N 1
ATOM 1412 C CA . VAL A 1 190 ? 6.837 -12.944 -10.968 1.00 76.69 190 VAL A CA 1
ATOM 1413 C C . VAL A 1 190 ? 5.539 -13.359 -11.648 1.00 76.69 190 VAL A C 1
ATOM 1415 O O . VAL A 1 190 ? 5.551 -14.279 -12.465 1.00 76.69 190 VAL A O 1
ATOM 1418 N N . ASP A 1 191 ? 4.440 -12.698 -11.298 1.00 83.25 191 ASP A N 1
ATOM 1419 C CA . ASP A 1 191 ? 3.153 -12.833 -11.975 1.00 83.25 191 ASP A CA 1
ATOM 1420 C C . ASP A 1 191 ? 2.880 -11.537 -12.740 1.00 83.25 191 ASP A C 1
ATOM 1422 O O . ASP A 1 191 ? 2.568 -10.513 -12.139 1.00 83.25 191 ASP A O 1
ATOM 1426 N N . ILE A 1 192 ? 3.069 -11.574 -14.060 1.00 84.31 192 ILE A N 1
ATOM 1427 C CA . ILE A 1 192 ? 2.877 -10.408 -14.935 1.00 84.31 192 ILE A CA 1
ATOM 1428 C C . ILE A 1 192 ? 1.398 -10.074 -15.157 1.00 84.31 192 ILE A C 1
ATOM 1430 O O . ILE A 1 192 ? 1.085 -8.984 -15.619 1.00 84.31 192 ILE A O 1
ATOM 1434 N N . GLU A 1 193 ? 0.499 -11.009 -14.842 1.00 85.12 193 GLU A N 1
ATOM 1435 C CA . GLU A 1 193 ? -0.943 -10.828 -14.997 1.00 85.12 193 GLU A CA 1
ATOM 1436 C C . GLU A 1 193 ? -1.569 -10.209 -13.743 1.00 85.12 193 GLU A C 1
ATOM 1438 O O . GLU A 1 193 ? -2.718 -9.769 -13.780 1.00 85.12 193 GLU A O 1
ATOM 1443 N N . ALA A 1 194 ? -0.849 -10.212 -12.618 1.00 89.12 194 ALA A N 1
ATOM 1444 C CA . ALA A 1 194 ? -1.286 -9.582 -11.385 1.00 89.12 194 ALA A CA 1
ATOM 1445 C C . ALA A 1 194 ? -0.964 -8.086 -11.415 1.00 89.12 194 ALA A C 1
ATOM 1447 O O . ALA A 1 194 ? 0.197 -7.676 -11.479 1.00 89.12 194 ALA A O 1
ATOM 1448 N N . VAL A 1 195 ? -2.000 -7.262 -11.292 1.00 90.56 195 VAL A N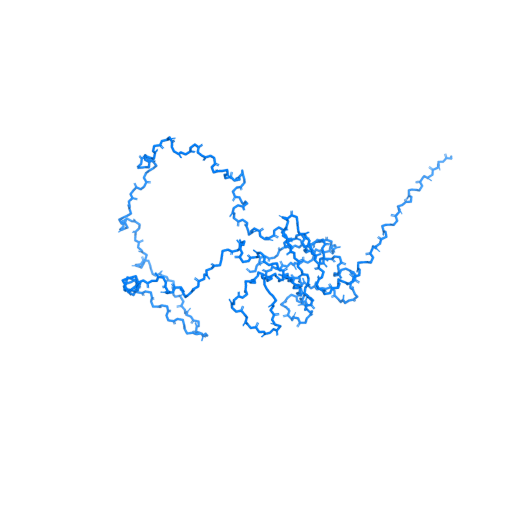 1
ATOM 1449 C CA . VAL A 1 195 ? -1.821 -5.828 -11.069 1.00 90.56 195 VAL A CA 1
ATOM 1450 C C . VAL A 1 195 ? -1.386 -5.659 -9.629 1.00 90.56 195 VAL A C 1
ATOM 1452 O O . VAL A 1 195 ? -2.107 -6.066 -8.716 1.00 90.56 195 VAL A O 1
ATOM 1455 N N . GLN A 1 196 ? -0.205 -5.085 -9.419 1.00 89.75 196 GLN A N 1
ATOM 1456 C CA . GLN A 1 196 ? 0.359 -4.905 -8.091 1.00 89.75 196 GLN A CA 1
ATOM 1457 C C . GLN A 1 196 ? 0.818 -3.464 -7.893 1.00 89.75 196 GLN A C 1
ATOM 1459 O O . GLN A 1 196 ? 1.693 -2.972 -8.601 1.00 89.75 196 GLN A O 1
ATOM 1464 N N . LEU A 1 197 ? 0.226 -2.813 -6.896 1.00 90.88 197 LEU A N 1
ATOM 1465 C CA . LEU A 1 197 ? 0.573 -1.472 -6.449 1.00 90.88 197 LEU A CA 1
ATOM 1466 C C . LEU A 1 197 ? 1.383 -1.571 -5.152 1.00 90.88 197 LEU A C 1
ATOM 1468 O O . LEU A 1 197 ? 1.082 -2.387 -4.272 1.00 90.88 197 LEU A O 1
ATOM 1472 N N . PHE A 1 198 ? 2.421 -0.747 -5.036 1.00 91.62 198 PHE A N 1
ATOM 1473 C CA . PHE A 1 198 ? 3.276 -0.675 -3.857 1.00 91.62 198 PHE A CA 1
ATOM 1474 C C . PHE A 1 198 ? 3.355 0.759 -3.375 1.00 91.62 198 PHE A C 1
ATOM 1476 O O . PHE A 1 198 ? 3.705 1.626 -4.161 1.00 91.62 198 PHE A O 1
ATOM 1483 N N . GLU A 1 199 ? 3.128 0.979 -2.085 1.00 93.81 199 GLU A N 1
ATOM 1484 C CA . GLU A 1 199 ? 3.424 2.259 -1.451 1.00 93.81 199 GLU A CA 1
ATOM 1485 C C . GLU A 1 199 ? 4.313 2.090 -0.224 1.00 93.81 199 GLU A C 1
ATOM 1487 O O . GLU A 1 199 ? 4.194 1.110 0.520 1.00 93.81 199 GLU A O 1
ATOM 1492 N N . ALA A 1 200 ? 5.212 3.052 -0.017 1.00 93.81 200 ALA A N 1
ATOM 1493 C CA . ALA A 1 200 ? 6.140 3.083 1.101 1.00 93.81 200 ALA A CA 1
ATOM 1494 C C . ALA A 1 200 ? 5.743 4.160 2.117 1.00 93.81 200 ALA A C 1
ATOM 1496 O O . ALA A 1 200 ? 5.336 5.265 1.760 1.00 93.81 200 ALA A O 1
ATOM 1497 N N . PHE A 1 201 ? 5.891 3.829 3.398 1.00 94.38 201 PHE A N 1
ATOM 1498 C CA . PHE A 1 201 ? 5.615 4.725 4.512 1.00 94.38 201 PHE A CA 1
ATOM 1499 C C . PHE A 1 201 ? 6.714 4.627 5.565 1.00 94.38 201 PHE A C 1
ATOM 1501 O O . PHE A 1 201 ? 7.102 3.527 5.969 1.00 94.38 201 PHE A O 1
ATOM 1508 N N . SER A 1 202 ? 7.155 5.765 6.089 1.00 93.38 202 SER A N 1
ATOM 1509 C CA . SER A 1 202 ? 7.862 5.817 7.368 1.00 93.38 202 SER A CA 1
ATOM 1510 C C . SER A 1 202 ? 6.882 6.019 8.523 1.00 93.38 202 SER A C 1
ATOM 1512 O O . SER A 1 202 ? 5.733 6.431 8.350 1.00 93.38 202 SER A O 1
ATOM 1514 N N . ILE A 1 203 ? 7.325 5.672 9.731 1.00 93.19 203 ILE A N 1
ATOM 1515 C CA . ILE A 1 203 ? 6.553 5.876 10.959 1.00 93.19 203 ILE A CA 1
ATOM 1516 C C . ILE A 1 203 ? 7.044 7.168 11.612 1.00 93.19 203 ILE A C 1
ATOM 1518 O O . ILE A 1 203 ? 8.248 7.341 11.796 1.00 93.19 203 ILE A O 1
ATOM 1522 N N . SER A 1 204 ? 6.121 8.047 12.005 1.00 93.12 204 SER A N 1
ATOM 1523 C CA . SER A 1 204 ? 6.445 9.280 12.730 1.00 93.12 204 SER A CA 1
ATOM 1524 C C . SER A 1 204 ? 7.242 9.022 14.018 1.00 93.12 204 SER A C 1
ATOM 1526 O O . SER A 1 204 ? 7.118 7.969 14.650 1.00 93.12 204 SER A O 1
ATOM 1528 N N . ASP A 1 205 ? 8.005 10.019 14.477 1.00 89.62 205 ASP A N 1
ATOM 1529 C CA . ASP A 1 205 ? 8.802 9.920 15.713 1.00 89.62 205 ASP A CA 1
ATOM 1530 C C . ASP A 1 205 ? 7.957 9.541 16.944 1.00 89.62 205 ASP A C 1
ATOM 1532 O O . ASP A 1 205 ? 8.396 8.789 17.819 1.00 89.62 205 ASP A O 1
ATOM 1536 N N . ASP A 1 206 ? 6.716 10.035 17.008 1.00 89.31 206 ASP A N 1
ATOM 1537 C CA . ASP A 1 206 ? 5.771 9.713 18.081 1.00 89.31 206 ASP A CA 1
ATOM 1538 C C . ASP A 1 206 ? 5.108 8.332 17.923 1.00 89.31 206 ASP A C 1
ATOM 1540 O O . ASP A 1 206 ? 4.449 7.856 18.848 1.00 89.31 206 ASP A O 1
ATOM 1544 N N . GLY A 1 207 ? 5.323 7.657 16.791 1.00 86.88 207 GLY A N 1
ATOM 1545 C CA . GLY A 1 207 ? 4.827 6.316 16.505 1.00 86.88 207 GLY A CA 1
ATOM 1546 C C . GLY A 1 207 ? 3.339 6.238 16.183 1.00 86.88 207 GLY A C 1
ATOM 1547 O O . GLY A 1 207 ? 2.774 5.154 16.314 1.00 86.88 207 GLY A O 1
ATOM 1548 N N . ARG A 1 208 ? 2.693 7.361 15.844 1.00 88.69 208 ARG A N 1
ATOM 1549 C CA . ARG A 1 208 ? 1.228 7.450 15.710 1.00 88.69 208 ARG A CA 1
ATOM 1550 C C . ARG A 1 208 ? 0.723 7.754 14.307 1.00 88.69 208 ARG A C 1
ATOM 1552 O O . ARG A 1 208 ? -0.483 7.674 14.103 1.00 88.69 208 ARG A O 1
ATOM 1559 N N . HIS A 1 209 ? 1.612 8.047 13.364 1.00 93.94 209 HIS A N 1
ATOM 1560 C CA . HIS A 1 209 ? 1.239 8.382 11.995 1.00 93.94 209 HIS A CA 1
ATOM 1561 C C . HIS A 1 209 ? 2.114 7.650 10.981 1.00 93.94 209 HIS A C 1
ATOM 1563 O O . HIS A 1 209 ? 3.311 7.447 11.209 1.00 93.94 209 HIS A O 1
ATOM 1569 N N . CYS A 1 210 ? 1.496 7.282 9.861 1.00 95.19 210 CYS A N 1
ATOM 1570 C CA . CYS A 1 210 ? 2.213 6.883 8.661 1.00 95.19 210 CYS A CA 1
ATOM 1571 C C . CYS A 1 210 ? 2.531 8.134 7.840 1.00 95.19 210 CYS A C 1
ATOM 1573 O O . CYS A 1 210 ? 1.656 8.963 7.608 1.00 95.19 210 CYS A O 1
ATOM 1575 N N . ILE A 1 211 ? 3.778 8.272 7.403 1.00 94.81 211 ILE A N 1
ATOM 1576 C CA . ILE A 1 211 ? 4.228 9.356 6.529 1.00 94.81 211 ILE A CA 1
ATOM 1577 C C . ILE A 1 211 ? 4.544 8.721 5.181 1.00 94.81 211 ILE A C 1
ATOM 1579 O O . ILE A 1 211 ? 5.429 7.872 5.108 1.00 94.81 211 ILE A O 1
ATOM 1583 N N . TRP A 1 212 ? 3.795 9.086 4.141 1.00 93.88 212 TRP A N 1
ATOM 1584 C CA . TRP A 1 212 ? 4.020 8.563 2.794 1.00 93.88 212 TRP A CA 1
ATOM 1585 C C . TRP A 1 212 ? 5.382 9.009 2.260 1.00 93.88 212 TRP A C 1
ATOM 1587 O O . TRP A 1 212 ? 5.753 10.179 2.383 1.00 93.88 212 TRP A O 1
ATOM 1597 N N . GLU A 1 213 ? 6.116 8.068 1.672 1.00 87.75 213 GLU A N 1
ATOM 1598 C CA . GLU A 1 213 ? 7.407 8.315 1.044 1.00 87.75 213 GLU A CA 1
ATOM 1599 C C . GLU A 1 213 ? 7.300 8.065 -0.465 1.00 87.75 213 GLU A C 1
ATOM 1601 O O . GLU A 1 213 ? 7.017 6.933 -0.871 1.00 87.75 213 GLU A O 1
ATOM 1606 N N . PRO A 1 214 ? 7.540 9.086 -1.307 1.00 77.50 214 PRO A N 1
ATOM 1607 C CA . PRO A 1 214 ? 7.653 8.871 -2.742 1.00 77.50 214 PRO A CA 1
ATOM 1608 C C . PRO A 1 214 ? 8.899 8.020 -3.031 1.00 77.50 214 PRO A C 1
ATOM 1610 O O . PRO A 1 214 ? 9.954 8.237 -2.425 1.00 77.50 214 PRO A O 1
ATOM 1613 N N . TRP A 1 215 ? 8.767 7.050 -3.936 1.00 58.84 215 TRP A N 1
ATOM 1614 C CA . TRP A 1 215 ? 9.838 6.132 -4.343 1.00 58.84 215 TRP A CA 1
ATOM 1615 C C . TRP A 1 215 ? 10.544 6.564 -5.629 1.00 58.84 215 TRP A C 1
ATOM 1617 O O . TRP A 1 215 ? 9.899 7.200 -6.492 1.00 58.84 215 TRP A O 1
#

Mean predicted aligned error: 17.01 Å

pLDDT: mean 74.07, std 17.27, range [37.88, 96.94]

Solvent-accessible surface area (backbone atoms only — not comparable to full-atom values): 14086 Å² total; per-residue (Å²): 142,84,85,83,82,80,84,78,80,79,79,82,76,81,77,80,52,73,84,78,60,73,61,44,76,43,76,36,91,87,66,50,58,33,25,41,58,54,74,49,69,86,45,89,43,100,80,38,47,26,33,35,41,36,32,34,24,67,63,45,62,80,71,46,93,70,88,82,75,60,92,61,73,83,51,49,79,64,56,52,50,53,52,61,69,67,67,70,83,75,82,82,56,92,92,64,85,78,84,80,71,81,82,51,80,89,72,54,79,55,77,88,76,51,92,64,79,85,81,46,81,80,74,64,76,65,70,84,81,74,70,80,62,82,75,76,68,63,97,50,71,62,68,78,72,45,65,88,58,50,67,41,54,54,46,44,38,47,74,54,48,46,53,43,57,69,54,46,88,65,83,78,55,49,31,39,34,46,35,42,19,28,48,95,74,62,90,93,59,90,59,89,86,48,49,69,51,76,49,41,24,35,64,40,96,87,68,78,44,62,41,81,48,91,130

Sequence (215 aa):
MGALLASAAAPWAAATVPAAPDGEAITAPSGAELRFVDTVRDVPGPAGVTWRYRFIMPDLASLVPVTTGDATGDLTEEDMAELDSLGLDISLRPGTAVKVDPLAESELVDPEDLDLPDFRPEDFVFAEDEFDAPLAVPADPDILLQDPVHADIAWICENWVLPRVAADTAPRPAQIIISVSDRPTEFGAVDIEAVQLFEAFSISDDGRHCIWEPW